Protein AF-A0A6J6HYX3-F1 (afdb_monomer_lite)

Organism: NCBI:txid449393

Secondary structure (DSSP, 8-state):
-------TTS----EEEEETTEEEEEEEEEETTEEEEEEEEEEE-TTS-EEEEEEEEEEE---SHHHHHHHHHHHIIIIIHHHHHHHHTSTTTT--S----HHHHHHHHHHHHHHHHTTS-S-S--HHHHHHHHHHHHHHTT-SSHHHHHHHHHTS-HHHHHHHHHHHHHTTSS--HHHHHHHHHHHHTT-

Structure (mmCIF, N/CA/C/O backbone):
data_AF-A0A6J6HYX3-F1
#
_entry.id   AF-A0A6J6HYX3-F1
#
loop_
_atom_site.group_PDB
_atom_site.id
_atom_site.type_symbol
_atom_site.label_atom_id
_atom_site.label_alt_id
_atom_site.label_comp_id
_atom_site.label_asym_id
_atom_site.label_entity_id
_atom_site.label_seq_id
_atom_site.pdbx_PDB_ins_code
_atom_site.Cartn_x
_atom_site.Cartn_y
_atom_site.Cartn_z
_atom_site.occupancy
_atom_site.B_iso_or_equiv
_atom_site.auth_seq_id
_atom_site.auth_comp_id
_atom_site.auth_asym_id
_atom_site.auth_atom_id
_atom_site.pdbx_PDB_model_num
ATOM 1 N N . MET A 1 1 ? -19.259 16.164 30.969 1.00 36.41 1 MET A N 1
ATOM 2 C CA . MET A 1 1 ? -18.478 15.408 29.968 1.00 36.41 1 MET A CA 1
ATOM 3 C C . MET A 1 1 ? -17.553 16.411 29.299 1.00 36.41 1 MET A C 1
ATOM 5 O O . MET A 1 1 ? -18.053 17.290 28.614 1.00 36.41 1 MET A O 1
ATOM 9 N N . GLN A 1 2 ? -16.262 16.405 29.632 1.00 30.45 2 GLN A N 1
ATOM 10 C CA . GLN A 1 2 ? -15.303 17.362 29.071 1.00 30.45 2 GLN A CA 1
ATOM 11 C C . GLN A 1 2 ? -14.976 16.959 27.630 1.00 30.45 2 GLN A C 1
ATOM 13 O O . GLN A 1 2 ? -14.473 15.862 27.399 1.00 30.45 2 GLN A O 1
ATOM 18 N N . GLU A 1 3 ? -15.259 17.844 26.675 1.00 34.69 3 GLU A N 1
ATOM 19 C CA . GLU A 1 3 ? -14.656 17.778 25.347 1.00 34.69 3 GLU A CA 1
ATOM 20 C C . GLU A 1 3 ? -13.153 18.007 25.510 1.00 34.69 3 GLU A C 1
ATOM 22 O O . GLU A 1 3 ? -12.686 19.113 25.783 1.00 34.69 3 GLU A O 1
ATOM 27 N N . VAL A 1 4 ? -12.385 16.925 25.409 1.00 39.06 4 VAL A N 1
ATOM 28 C CA . VAL A 1 4 ? -10.929 17.003 25.362 1.00 39.06 4 VAL A CA 1
ATOM 29 C C . VAL A 1 4 ? -10.564 17.701 24.055 1.00 39.06 4 VAL A C 1
ATOM 31 O O . VAL A 1 4 ? -10.740 17.137 22.975 1.00 39.06 4 VAL A O 1
ATOM 34 N N . LEU A 1 5 ? -10.069 18.936 24.161 1.00 35.28 5 LEU A N 1
ATOM 35 C CA . LEU A 1 5 ? -9.462 19.700 23.071 1.00 35.28 5 LEU A CA 1
ATOM 36 C C . LEU A 1 5 ? -8.352 18.856 22.422 1.00 35.28 5 LEU A C 1
ATOM 38 O O . LEU A 1 5 ? -7.244 18.748 22.947 1.00 35.28 5 LEU A O 1
ATOM 42 N N . ARG A 1 6 ? -8.658 18.212 21.290 1.00 39.81 6 ARG A N 1
ATOM 43 C CA . ARG A 1 6 ? -7.681 17.430 20.520 1.00 39.81 6 ARG A CA 1
ATOM 44 C C . ARG A 1 6 ? -6.783 18.382 19.725 1.00 39.81 6 ARG A C 1
ATOM 46 O O . ARG A 1 6 ? -7.264 19.270 19.027 1.00 39.81 6 ARG A O 1
ATOM 53 N N . SER A 1 7 ? -5.471 18.181 19.842 1.00 32.12 7 SER A N 1
ATOM 54 C CA . SER A 1 7 ? -4.449 18.943 19.115 1.00 32.12 7 SER A CA 1
ATOM 55 C C . SER A 1 7 ? -4.642 18.827 17.590 1.00 32.12 7 SER A C 1
ATOM 57 O O . SER A 1 7 ? -4.826 17.710 17.101 1.00 32.12 7 SER A O 1
ATOM 59 N N . PRO A 1 8 ? -4.518 19.924 16.813 1.00 40.12 8 PRO A N 1
ATOM 60 C CA . PRO A 1 8 ? -4.621 19.906 15.348 1.00 40.12 8 PRO A CA 1
ATOM 61 C C . PRO A 1 8 ? -3.542 19.062 14.641 1.00 40.12 8 PRO A C 1
ATOM 63 O O . PRO A 1 8 ? -3.606 18.878 13.428 1.00 40.12 8 PRO A O 1
ATOM 66 N N . LEU A 1 9 ? -2.540 18.573 15.382 1.00 35.41 9 LEU A N 1
ATOM 67 C CA . LEU A 1 9 ? -1.429 17.752 14.887 1.00 35.41 9 LEU A CA 1
ATOM 68 C C . LEU A 1 9 ? -1.618 16.243 15.125 1.00 35.41 9 LEU A C 1
ATOM 70 O O . LEU A 1 9 ? -0.755 15.458 14.733 1.00 35.41 9 LEU A O 1
ATOM 74 N N . ALA A 1 10 ? -2.703 15.812 15.774 1.00 42.78 10 ALA A N 1
ATOM 75 C CA . ALA A 1 10 ? -2.958 14.390 15.984 1.00 42.78 10 ALA A CA 1
ATOM 76 C C . ALA A 1 10 ? -3.314 13.710 14.649 1.00 42.78 10 ALA A C 1
ATOM 78 O O . ALA A 1 10 ? -4.238 14.149 13.961 1.00 42.78 10 ALA A O 1
ATOM 79 N N . LYS A 1 11 ? -2.594 12.634 14.282 1.00 52.34 11 LYS A N 1
ATOM 80 C CA . LYS A 1 11 ? -2.999 11.732 13.188 1.00 52.34 11 LYS A CA 1
ATOM 81 C C . LYS A 1 11 ? -4.462 11.349 13.412 1.00 52.34 11 LYS A C 1
ATOM 83 O O . LYS A 1 11 ? -4.811 10.844 14.478 1.00 52.34 11 LYS A O 1
ATOM 88 N N . ARG A 1 12 ? -5.315 11.644 12.434 1.00 60.78 12 ARG A N 1
ATOM 89 C CA . ARG A 1 12 ? -6.753 11.411 12.535 1.00 60.78 12 ARG A CA 1
ATOM 90 C C . ARG A 1 12 ? -7.011 9.913 12.378 1.00 60.78 12 ARG A C 1
ATOM 92 O O . ARG A 1 12 ? -6.781 9.366 11.308 1.00 60.78 12 ARG A O 1
ATOM 99 N N . LEU A 1 13 ? -7.444 9.263 13.453 1.00 73.62 13 LEU A N 1
ATOM 100 C CA . LEU A 1 13 ? -8.057 7.940 13.375 1.00 73.62 13 LEU A CA 1
ATOM 101 C C . LEU A 1 13 ? -9.519 8.168 13.000 1.00 73.62 13 LEU A C 1
ATOM 103 O O . LEU A 1 13 ? -10.255 8.818 13.744 1.00 73.62 13 LEU A O 1
ATOM 107 N N . ASP A 1 14 ? -9.908 7.728 11.808 1.00 82.38 14 ASP A N 1
ATOM 108 C CA . ASP A 1 14 ? -11.277 7.891 11.323 1.00 82.38 14 ASP A CA 1
ATOM 109 C C . ASP A 1 14 ? -12.172 6.716 11.724 1.00 82.38 14 ASP A C 1
ATOM 111 O O . ASP A 1 14 ? -13.386 6.885 11.835 1.00 82.38 14 ASP A O 1
ATOM 115 N N . LEU A 1 15 ? -11.578 5.541 11.953 1.00 87.62 15 LEU A N 1
ATOM 116 C CA . LEU A 1 15 ? -12.249 4.351 12.463 1.00 87.62 15 LEU A CA 1
ATOM 117 C C . LEU A 1 15 ? -11.365 3.633 13.480 1.00 87.62 15 LEU A C 1
ATOM 119 O O . LEU A 1 15 ? -10.153 3.520 13.296 1.00 87.62 15 LEU A O 1
ATOM 123 N N . GLU A 1 16 ? -12.008 3.112 14.516 1.00 91.50 16 GLU A N 1
ATOM 124 C CA . GLU A 1 16 ? -11.418 2.249 15.534 1.00 91.50 16 GLU A CA 1
ATOM 125 C C . GLU A 1 16 ? -12.416 1.116 15.779 1.00 91.50 16 GLU A C 1
ATOM 127 O O . GLU A 1 16 ? -13.601 1.368 16.011 1.00 91.50 16 GLU A O 1
ATOM 132 N N . LEU A 1 17 ? -11.963 -0.124 15.628 1.00 89.94 17 LEU A N 1
ATOM 133 C CA . LEU A 1 17 ? -12.779 -1.326 15.720 1.00 89.94 17 LEU A CA 1
ATOM 134 C C . LEU A 1 17 ? -12.016 -2.383 16.523 1.00 89.94 17 LEU A C 1
ATOM 136 O O . LEU A 1 17 ? -10.797 -2.509 16.407 1.00 89.94 17 LEU A O 1
ATOM 140 N N . GLU A 1 18 ? -12.744 -3.169 17.304 1.00 88.44 18 GLU A N 1
ATOM 141 C CA . GLU A 1 18 ? -12.192 -4.232 18.140 1.00 88.44 18 GLU A CA 1
ATOM 142 C C . GLU A 1 18 ? -12.974 -5.522 17.895 1.00 88.44 18 GLU A C 1
ATOM 144 O O . GLU A 1 18 ? -14.207 -5.507 17.863 1.00 88.44 18 GLU A O 1
ATOM 149 N N . HIS A 1 19 ? -12.252 -6.627 17.715 1.00 84.06 19 HIS A N 1
ATOM 150 C CA . HIS A 1 19 ? -12.830 -7.957 17.557 1.00 84.06 19 HIS A CA 1
ATOM 151 C C . HIS A 1 19 ? -11.982 -8.988 18.307 1.00 84.06 19 HIS A C 1
ATOM 153 O O . HIS A 1 19 ? -10.888 -9.360 17.876 1.00 84.06 19 HIS A O 1
ATOM 159 N N . GLY A 1 20 ? -12.473 -9.444 19.462 1.00 86.00 20 GLY A N 1
ATOM 160 C CA . GLY A 1 20 ? -11.757 -10.399 20.309 1.00 86.00 20 GLY A CA 1
ATOM 161 C C . GLY A 1 20 ? -10.394 -9.861 20.754 1.00 86.00 20 GLY A C 1
ATOM 162 O O . GLY A 1 20 ? -10.325 -8.913 21.523 1.00 86.00 20 GLY A O 1
ATOM 163 N N . MET A 1 21 ? -9.312 -10.477 20.271 1.00 84.06 21 MET A N 1
ATOM 164 C CA . MET A 1 21 ? -7.929 -10.076 20.578 1.00 84.06 21 MET A CA 1
ATOM 165 C C . MET A 1 21 ? -7.304 -9.167 19.509 1.00 84.06 21 MET A C 1
ATOM 167 O O . MET A 1 21 ? -6.098 -8.918 19.555 1.00 84.06 21 MET A O 1
ATOM 171 N N . VAL A 1 22 ? -8.088 -8.723 18.525 1.00 87.94 22 VAL A N 1
ATOM 172 C CA . VAL A 1 22 ? -7.641 -7.891 17.406 1.00 87.94 22 VAL A CA 1
ATOM 173 C C . VAL A 1 22 ? -8.147 -6.464 17.582 1.00 87.94 22 VAL A C 1
ATOM 175 O O . VAL A 1 22 ? -9.340 -6.232 17.777 1.00 87.94 22 VAL A O 1
ATOM 178 N N . TYR A 1 23 ? -7.240 -5.504 17.431 1.00 89.75 23 TYR A N 1
ATOM 179 C CA . TYR A 1 23 ? -7.531 -4.079 17.412 1.00 89.75 23 TYR A CA 1
ATOM 180 C C . TYR A 1 23 ? -7.189 -3.497 16.043 1.00 89.75 23 TYR A C 1
ATOM 182 O O . TYR A 1 23 ? -6.050 -3.596 15.588 1.00 89.75 23 TYR A O 1
ATOM 190 N N . ALA A 1 24 ? -8.163 -2.890 15.372 1.00 90.94 24 ALA A N 1
ATOM 191 C CA . ALA A 1 24 ? -8.002 -2.315 14.044 1.00 90.94 24 ALA A CA 1
ATOM 192 C C . ALA A 1 24 ? -8.308 -0.819 14.071 1.00 90.94 24 ALA A C 1
ATOM 194 O O . ALA A 1 24 ? -9.381 -0.386 14.484 1.00 90.94 24 ALA A O 1
ATOM 195 N N . THR A 1 25 ? -7.379 -0.023 13.558 1.00 91.94 25 THR A N 1
ATOM 196 C CA . THR A 1 25 ? -7.586 1.407 13.325 1.00 91.94 25 THR A CA 1
ATOM 197 C C . THR A 1 25 ? -7.465 1.713 11.845 1.00 91.94 25 THR A C 1
ATOM 199 O O . THR A 1 25 ? -6.715 1.049 11.126 1.00 91.94 25 THR A O 1
ATOM 202 N N . ALA A 1 26 ? -8.201 2.718 11.384 1.00 89.94 26 ALA A N 1
ATOM 203 C CA . ALA A 1 26 ? -8.184 3.134 9.994 1.00 89.94 26 ALA A CA 1
ATOM 204 C C . ALA A 1 26 ? -8.098 4.653 9.852 1.00 89.94 26 ALA A C 1
ATOM 206 O O . ALA A 1 26 ? -8.795 5.406 10.533 1.00 89.94 26 ALA A O 1
ATOM 207 N N . GLU A 1 27 ? -7.273 5.093 8.908 1.00 90.00 27 GLU A N 1
ATOM 208 C CA . GLU A 1 27 ? -7.175 6.482 8.466 1.00 90.00 27 GLU A CA 1
ATOM 209 C C . GLU A 1 27 ? -7.706 6.589 7.032 1.00 90.00 27 GLU A C 1
ATOM 211 O O . GLU A 1 27 ? -7.202 5.940 6.110 1.00 90.00 27 GLU A O 1
ATOM 216 N N . MET A 1 28 ? -8.722 7.421 6.821 1.00 88.19 28 MET A N 1
ATOM 217 C CA . MET A 1 28 ? -9.284 7.682 5.503 1.00 88.19 28 MET A CA 1
ATOM 218 C C . MET A 1 28 ? -8.580 8.876 4.858 1.00 88.19 28 MET A C 1
ATOM 220 O O . MET A 1 28 ? -8.556 9.989 5.378 1.00 88.19 28 MET A O 1
ATOM 224 N N . LYS A 1 29 ? -8.018 8.659 3.668 1.00 83.00 29 LYS A N 1
ATOM 225 C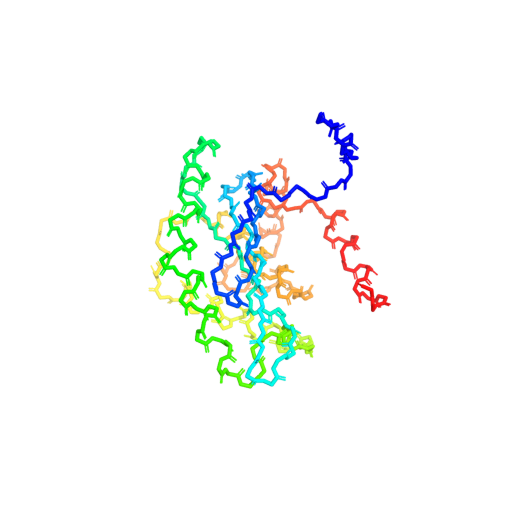 CA . LYS A 1 29 ? -7.297 9.676 2.897 1.00 83.00 29 LYS A CA 1
ATOM 226 C C . LYS A 1 29 ? -7.950 9.890 1.547 1.00 83.00 29 LYS A C 1
ATOM 228 O O . LYS A 1 29 ? -7.958 8.995 0.704 1.00 83.00 29 LYS A O 1
ATOM 233 N N . ALA A 1 30 ? -8.403 11.115 1.309 1.00 78.38 30 ALA A N 1
ATOM 234 C CA . ALA A 1 30 ? -8.714 11.584 -0.032 1.00 78.38 30 ALA A CA 1
ATOM 235 C C . ALA A 1 30 ? -7.422 12.036 -0.724 1.00 78.38 30 ALA A C 1
ATOM 237 O O . ALA A 1 30 ? -6.694 12.893 -0.221 1.00 78.38 30 ALA A O 1
ATOM 238 N N . THR A 1 31 ? -7.121 11.455 -1.882 1.00 70.12 31 THR A N 1
ATOM 239 C CA . THR A 1 31 ? -5.956 11.823 -2.696 1.00 70.12 31 THR A CA 1
ATOM 240 C C . THR A 1 31 ? -6.385 12.137 -4.124 1.00 70.12 31 THR A C 1
ATOM 242 O O . THR A 1 31 ? -7.451 11.721 -4.571 1.00 70.12 31 THR A O 1
ATOM 245 N N . ALA A 1 32 ? -5.517 12.790 -4.898 1.00 61.94 32 ALA A N 1
ATOM 246 C CA . ALA A 1 32 ? -5.781 13.057 -6.316 1.00 61.94 32 ALA A CA 1
ATOM 247 C C . ALA A 1 32 ? -5.942 11.784 -7.175 1.00 61.94 32 ALA A C 1
ATOM 249 O O . ALA A 1 32 ? -6.353 11.862 -8.330 1.00 61.94 32 ALA A O 1
ATOM 250 N N . THR A 1 33 ? -5.589 10.608 -6.647 1.00 59.56 33 THR A N 1
ATOM 251 C CA . THR A 1 33 ? -5.745 9.317 -7.337 1.00 59.56 33 THR A CA 1
ATOM 252 C C . THR A 1 33 ? -6.881 8.457 -6.815 1.00 59.56 33 THR A C 1
ATOM 254 O O . THR A 1 33 ? -7.009 7.322 -7.260 1.00 59.56 33 THR A O 1
ATOM 257 N N . GLY A 1 34 ? -7.676 8.975 -5.885 1.00 72.50 34 GLY A N 1
ATOM 258 C CA . GLY A 1 34 ? -8.779 8.251 -5.274 1.00 72.50 34 GLY A CA 1
ATOM 259 C C . GLY A 1 34 ? -8.748 8.332 -3.758 1.00 72.50 34 GLY A C 1
ATOM 260 O O . GLY A 1 34 ? -7.830 8.900 -3.152 1.00 72.50 34 GLY A O 1
ATOM 261 N N . ASN A 1 35 ? -9.776 7.747 -3.167 1.00 82.31 35 ASN A N 1
ATOM 262 C CA . ASN A 1 35 ? -9.926 7.646 -1.731 1.00 82.31 35 ASN A CA 1
ATOM 263 C C . ASN A 1 35 ? -9.329 6.327 -1.261 1.00 82.31 35 ASN A C 1
ATOM 265 O O . ASN A 1 35 ? -9.449 5.312 -1.940 1.00 82.31 35 ASN A O 1
ATOM 269 N N . PHE A 1 36 ? -8.665 6.351 -0.116 1.00 86.19 36 PHE A N 1
ATOM 270 C CA . PHE A 1 36 ? -8.040 5.175 0.469 1.00 86.19 36 PHE A CA 1
ATOM 271 C C . PHE A 1 36 ? -8.377 5.090 1.948 1.00 86.19 36 PHE A C 1
ATOM 273 O O . PHE A 1 36 ? -8.498 6.113 2.619 1.00 86.19 36 PHE A O 1
ATOM 280 N N . CYS A 1 37 ? -8.477 3.870 2.451 1.00 89.25 37 CYS A N 1
ATOM 281 C CA . CYS A 1 37 ? -8.523 3.552 3.865 1.00 89.25 37 CYS A CA 1
ATOM 282 C C . CYS A 1 37 ? -7.227 2.833 4.231 1.00 89.25 37 CYS A C 1
ATOM 284 O O . CYS A 1 37 ? -6.930 1.770 3.685 1.00 89.25 37 CYS A O 1
ATOM 286 N N . HIS A 1 38 ? -6.422 3.446 5.091 1.00 89.25 38 HIS A N 1
ATOM 287 C CA . HIS A 1 38 ? -5.170 2.880 5.574 1.00 89.25 38 HIS A CA 1
ATOM 288 C C . HIS A 1 38 ? -5.415 2.220 6.925 1.00 89.25 38 HIS A C 1
ATOM 290 O O . HIS A 1 38 ? -5.676 2.915 7.901 1.00 89.25 38 HIS A O 1
ATOM 296 N N . TRP A 1 39 ? -5.346 0.894 6.953 1.00 88.56 39 TRP A N 1
ATOM 297 C CA . TRP A 1 39 ? -5.559 0.064 8.128 1.00 88.56 39 TRP A CA 1
ATOM 298 C C . TRP A 1 39 ? -4.251 -0.244 8.845 1.00 88.56 39 TRP A C 1
ATOM 300 O O . TRP A 1 39 ? -3.289 -0.693 8.220 1.00 88.56 39 TRP A O 1
ATOM 310 N N . PHE A 1 40 ? -4.270 -0.075 10.164 1.00 87.00 40 PHE A N 1
ATOM 311 C CA . PHE A 1 40 ? -3.255 -0.560 11.090 1.00 87.00 40 PHE A CA 1
ATOM 312 C C . PHE A 1 40 ? -3.937 -1.494 12.077 1.00 87.00 40 PHE A C 1
ATOM 314 O O . PHE A 1 40 ? -4.837 -1.075 12.810 1.00 87.00 40 PHE A O 1
ATOM 321 N N . VAL A 1 41 ? -3.523 -2.755 12.082 1.00 87.88 41 VAL A N 1
ATOM 322 C CA . VAL A 1 41 ? -4.173 -3.800 12.873 1.00 87.88 41 VAL A CA 1
ATOM 323 C C . VAL A 1 41 ? -3.143 -4.460 13.758 1.00 87.88 41 VAL A C 1
ATOM 325 O O . VAL A 1 41 ? -2.087 -4.856 13.271 1.00 87.88 41 VAL A O 1
ATOM 328 N N . SER A 1 42 ? -3.455 -4.593 15.037 1.00 86.94 42 SER A N 1
ATOM 329 C CA . SER A 1 42 ? -2.643 -5.281 16.031 1.00 86.94 42 SER A CA 1
ATOM 330 C C . SER A 1 42 ? -3.454 -6.357 16.743 1.00 86.94 42 SER A C 1
ATOM 332 O O . SER A 1 42 ? -4.678 -6.411 16.644 1.00 86.94 42 SER A O 1
ATOM 334 N N . GLY A 1 43 ? -2.767 -7.237 17.461 1.00 85.56 43 GLY A N 1
ATOM 335 C CA . GLY A 1 43 ? -3.407 -8.203 18.343 1.00 85.56 43 GLY A CA 1
ATOM 336 C C . GLY A 1 43 ? -2.400 -8.968 19.185 1.00 85.56 43 GLY A C 1
ATOM 337 O O . GLY A 1 43 ? -1.212 -8.641 19.189 1.00 85.56 43 GLY A O 1
ATOM 338 N N . LEU A 1 44 ? -2.876 -9.971 19.920 1.00 78.38 44 LEU A N 1
ATOM 339 C CA . LEU A 1 44 ? -2.046 -10.795 20.801 1.00 78.38 44 LEU A CA 1
ATOM 340 C C . LEU A 1 44 ? -1.680 -12.122 20.132 1.00 78.38 44 LEU A C 1
ATOM 342 O O . LEU A 1 44 ? -2.549 -12.945 19.857 1.00 78.38 44 LEU A O 1
ATOM 346 N N . THR A 1 45 ? -0.386 -12.351 19.913 1.00 70.88 45 THR A N 1
ATOM 347 C CA . THR A 1 45 ? 0.132 -13.645 19.433 1.00 70.88 45 THR A CA 1
ATOM 348 C C . THR A 1 45 ? -0.276 -14.801 20.354 1.00 70.88 45 THR A C 1
ATOM 350 O O . THR A 1 45 ? -0.638 -14.588 21.511 1.00 70.88 45 THR A O 1
ATOM 353 N N . VAL A 1 46 ? -0.117 -16.048 19.893 1.00 69.38 46 VAL A N 1
ATOM 354 C CA . VAL A 1 46 ? -0.347 -17.261 20.714 1.00 69.38 46 VAL A CA 1
ATOM 355 C C . VAL A 1 46 ? 0.393 -17.277 22.061 1.00 69.38 46 VAL A C 1
ATOM 357 O O . VAL A 1 46 ? -0.062 -17.931 22.994 1.00 69.38 46 VAL A O 1
ATOM 360 N N . ASN A 1 47 ? 1.494 -16.528 22.195 1.00 70.25 47 ASN A N 1
ATOM 361 C CA . ASN A 1 47 ? 2.260 -16.397 23.441 1.00 70.25 47 ASN A CA 1
ATOM 362 C C . ASN A 1 47 ? 1.821 -15.198 24.306 1.00 70.25 47 ASN A C 1
ATOM 364 O O . ASN A 1 47 ? 2.494 -14.855 25.275 1.00 70.25 47 ASN A O 1
ATOM 368 N N . GLY A 1 48 ? 0.727 -14.523 23.944 1.00 70.94 48 GLY A N 1
ATOM 369 C CA . GLY A 1 48 ? 0.189 -13.362 24.653 1.00 70.94 48 GLY A CA 1
ATOM 370 C C . GLY A 1 48 ? 0.945 -12.054 24.410 1.00 70.94 48 GLY A C 1
ATOM 371 O O . GLY A 1 48 ? 0.682 -11.069 25.096 1.00 70.94 48 GLY A O 1
ATOM 372 N N . LEU A 1 49 ? 1.882 -12.013 23.456 1.00 74.25 49 LEU A N 1
ATOM 373 C CA . LEU A 1 49 ? 2.636 -10.797 23.145 1.00 74.25 49 LEU A CA 1
ATOM 374 C C . LEU A 1 49 ? 1.878 -9.934 22.127 1.00 74.25 49 LEU A C 1
ATOM 376 O O . LEU A 1 49 ? 1.482 -10.474 21.087 1.00 74.25 49 LEU A O 1
ATOM 380 N N . PRO A 1 50 ? 1.703 -8.622 22.378 1.00 76.75 50 PRO A N 1
ATOM 381 C CA . PRO A 1 50 ? 1.115 -7.712 21.407 1.00 76.75 50 PRO A CA 1
ATOM 382 C C . PRO A 1 50 ? 2.039 -7.537 20.202 1.00 76.75 50 PRO A C 1
ATOM 384 O O . PRO A 1 50 ? 3.245 -7.350 20.351 1.00 76.75 50 PRO A O 1
ATOM 387 N N . THR A 1 51 ? 1.463 -7.566 19.006 1.00 76.88 51 THR A N 1
ATOM 388 C CA . THR A 1 51 ? 2.179 -7.350 17.748 1.00 76.88 51 THR A CA 1
ATOM 389 C C . THR A 1 51 ? 1.302 -6.598 16.756 1.00 76.88 51 THR A C 1
ATOM 391 O O . THR A 1 51 ? 0.072 -6.662 16.822 1.00 76.88 51 THR A O 1
ATOM 394 N N . MET A 1 52 ? 1.933 -5.901 15.814 1.00 81.75 52 MET A N 1
ATOM 395 C CA . MET A 1 52 ? 1.248 -5.483 14.593 1.00 81.75 52 MET A CA 1
ATOM 396 C C . MET A 1 52 ? 0.975 -6.728 13.751 1.00 81.75 52 MET A C 1
ATOM 398 O O . MET A 1 52 ? 1.804 -7.619 13.705 1.00 81.75 52 MET A O 1
ATOM 402 N N . LEU A 1 53 ? -0.177 -6.814 13.106 1.00 81.94 53 LEU A N 1
ATOM 403 C CA . LEU A 1 53 ? -0.572 -7.953 12.275 1.00 81.94 53 LEU A CA 1
ATOM 404 C C . LEU A 1 53 ? -0.687 -7.531 10.815 1.00 81.94 53 LEU A C 1
ATOM 406 O O . LEU A 1 53 ? -0.209 -8.229 9.927 1.00 81.94 53 LEU A O 1
ATOM 410 N N . LEU A 1 54 ? -1.304 -6.373 10.566 1.00 85.50 54 LEU A N 1
ATOM 411 C CA . LEU A 1 54 ? -1.536 -5.850 9.225 1.00 85.50 54 LEU A CA 1
ATOM 412 C C . LEU A 1 54 ? -1.217 -4.354 9.166 1.00 85.50 54 LEU A C 1
ATOM 414 O O . LEU A 1 54 ? -1.613 -3.581 10.041 1.00 85.50 54 LEU A O 1
ATOM 418 N N . ASP A 1 55 ? -0.561 -3.958 8.080 1.00 85.62 55 ASP A N 1
ATOM 419 C CA . ASP A 1 55 ? -0.450 -2.580 7.603 1.00 85.62 55 ASP A CA 1
ATOM 420 C C . ASP A 1 55 ? -0.801 -2.601 6.110 1.00 85.62 55 ASP A C 1
ATOM 422 O O . ASP A 1 55 ? -0.058 -3.149 5.291 1.00 85.62 55 ASP A O 1
ATOM 426 N N . LEU A 1 56 ? -1.983 -2.090 5.757 1.00 85.56 56 LEU A N 1
ATOM 427 C CA . LEU A 1 56 ? -2.474 -2.138 4.380 1.00 85.56 56 LEU A CA 1
ATOM 428 C C . LEU A 1 56 ? -3.333 -0.927 4.023 1.00 85.56 56 LEU A C 1
ATOM 430 O O . LEU A 1 56 ? -4.116 -0.429 4.827 1.00 85.56 56 LEU A O 1
ATOM 434 N N . ALA A 1 57 ? -3.214 -0.466 2.779 1.00 85.94 57 ALA A N 1
ATOM 435 C CA . ALA A 1 57 ? -4.025 0.617 2.234 1.00 85.94 57 ALA A CA 1
ATOM 436 C C . ALA A 1 57 ? -4.977 0.081 1.161 1.00 85.94 57 ALA A C 1
ATOM 438 O O . ALA A 1 57 ? -4.543 -0.513 0.174 1.00 85.94 57 ALA A O 1
ATOM 439 N N . VAL A 1 58 ? -6.273 0.329 1.338 1.00 88.25 58 VAL A N 1
ATOM 440 C CA . VAL A 1 58 ? -7.349 -0.183 0.480 1.00 88.25 58 VAL A CA 1
ATOM 441 C C . VAL A 1 58 ? -8.013 0.982 -0.238 1.00 88.25 58 VAL A C 1
ATOM 443 O O . VAL A 1 58 ? -8.370 1.957 0.424 1.00 88.25 58 VAL A O 1
ATOM 446 N N . PRO A 1 59 ? -8.184 0.937 -1.569 1.00 87.69 59 PRO A N 1
ATOM 447 C CA . PRO A 1 59 ? -8.966 1.945 -2.268 1.00 87.69 59 PRO A CA 1
ATOM 448 C C . PRO A 1 59 ? -10.437 1.871 -1.843 1.00 87.69 59 PRO A C 1
ATOM 450 O O . PRO A 1 59 ? -11.008 0.789 -1.754 1.00 87.69 59 PRO A O 1
ATOM 453 N N . LEU A 1 60 ? -11.043 3.031 -1.621 1.00 87.50 60 LEU A N 1
ATOM 454 C CA . LEU A 1 60 ? -12.472 3.191 -1.383 1.00 87.50 60 LEU A CA 1
ATOM 455 C C . LEU A 1 60 ? -13.138 3.712 -2.657 1.00 87.50 60 LEU A C 1
ATOM 457 O O . LEU A 1 60 ? -12.612 4.601 -3.333 1.00 87.50 60 LEU A O 1
ATOM 461 N N . SER A 1 61 ? -14.295 3.150 -2.979 1.00 86.94 61 SER A N 1
ATOM 462 C CA . SER A 1 61 ? -15.101 3.514 -4.143 1.00 86.94 61 SER A CA 1
ATOM 463 C C . SER A 1 61 ? -15.964 4.750 -3.887 1.00 86.94 61 SER A C 1
ATOM 465 O O . SER A 1 61 ? -16.212 5.536 -4.805 1.00 86.94 61 SER A O 1
ATOM 467 N N . SER A 1 62 ? -16.390 4.962 -2.640 1.00 85.94 62 SER A N 1
ATOM 468 C CA . SER A 1 62 ? -17.215 6.107 -2.271 1.00 85.94 62 SER A CA 1
ATOM 469 C C . SER A 1 62 ? -16.424 7.419 -2.245 1.00 85.94 62 SER A C 1
ATOM 471 O O . SER A 1 62 ? -15.271 7.480 -1.817 1.00 85.94 62 SER A O 1
ATOM 473 N N . THR A 1 63 ? -17.079 8.507 -2.655 1.00 83.38 63 THR A N 1
ATOM 474 C CA . THR A 1 63 ? -16.602 9.893 -2.502 1.00 83.38 63 THR A CA 1
ATOM 475 C C . THR A 1 63 ? -17.275 10.642 -1.351 1.00 83.38 63 THR A C 1
ATOM 477 O O . THR A 1 63 ? -16.832 11.730 -0.986 1.00 83.38 63 THR A O 1
ATOM 480 N 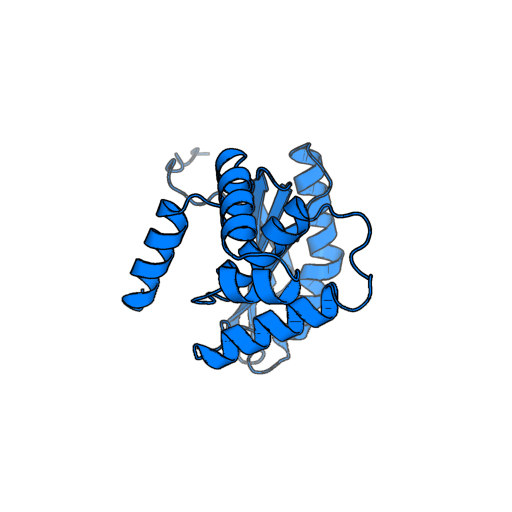N . ASN A 1 64 ? -18.325 10.066 -0.758 1.00 87.38 64 ASN A N 1
ATOM 481 C CA . ASN A 1 64 ? -19.019 10.621 0.400 1.00 87.38 64 ASN A CA 1
ATOM 482 C C . ASN A 1 64 ? -18.393 10.064 1.697 1.00 87.38 64 ASN A C 1
ATOM 484 O O . ASN A 1 64 ? -18.367 8.840 1.851 1.00 87.38 64 ASN A O 1
ATOM 488 N N . PRO A 1 65 ? -17.974 10.918 2.655 1.00 83.94 65 PRO A N 1
ATOM 489 C CA . PRO A 1 65 ? -17.350 10.487 3.909 1.00 83.94 65 PRO A CA 1
ATOM 490 C C . PRO A 1 65 ? -18.148 9.462 4.726 1.00 83.94 65 PRO A C 1
ATOM 492 O O . PRO A 1 65 ? -17.564 8.527 5.266 1.00 83.94 65 PRO A O 1
ATOM 495 N N . GLN A 1 66 ? -19.476 9.593 4.809 1.00 86.75 66 GLN A N 1
ATOM 496 C CA . GLN A 1 66 ? -20.304 8.640 5.561 1.00 86.75 66 GLN A CA 1
ATOM 497 C C . GLN A 1 66 ? -20.336 7.272 4.875 1.00 86.75 66 GLN A C 1
ATOM 499 O O . GLN A 1 66 ? -20.180 6.240 5.522 1.00 86.75 66 GLN A O 1
ATOM 504 N N . ALA A 1 67 ? -20.486 7.262 3.552 1.00 88.88 67 ALA A N 1
ATOM 505 C CA . ALA A 1 67 ? -20.467 6.027 2.779 1.00 88.88 67 ALA A CA 1
ATOM 506 C C . ALA A 1 67 ? -19.065 5.394 2.739 1.00 88.88 67 ALA A C 1
ATOM 508 O O . ALA A 1 67 ? -18.962 4.175 2.769 1.00 88.88 67 ALA A O 1
ATOM 509 N N . MET A 1 68 ? -17.996 6.197 2.763 1.00 89.00 68 MET A N 1
ATOM 510 C CA . MET A 1 68 ? -16.620 5.710 2.917 1.00 89.00 68 MET A CA 1
ATOM 511 C C . MET A 1 68 ? -16.416 5.002 4.260 1.00 89.00 68 MET A C 1
ATOM 513 O O . MET A 1 68 ? -15.815 3.934 4.295 1.00 89.00 68 MET A O 1
ATOM 517 N N . ALA A 1 69 ? -16.946 5.559 5.354 1.00 89.19 69 ALA A N 1
ATOM 518 C CA . ALA A 1 69 ? -16.870 4.927 6.670 1.00 89.19 69 ALA A CA 1
ATOM 519 C C . ALA A 1 69 ? -17.625 3.586 6.707 1.00 89.19 69 ALA A C 1
ATOM 521 O O . ALA A 1 69 ? -17.127 2.610 7.266 1.00 89.19 69 ALA A O 1
ATOM 522 N N . LEU A 1 70 ? -18.806 3.519 6.082 1.00 92.06 70 LEU A N 1
ATOM 523 C CA . LEU A 1 70 ? -19.584 2.281 5.968 1.00 92.06 70 LEU A CA 1
ATOM 524 C C . LEU A 1 70 ? -18.875 1.230 5.102 1.00 92.06 70 LEU A C 1
ATOM 526 O O . LEU A 1 70 ? -18.796 0.071 5.500 1.00 92.06 70 LEU A O 1
ATOM 530 N N . GLU A 1 71 ? -18.328 1.637 3.954 1.00 93.62 71 GLU A N 1
ATOM 531 C CA . GLU A 1 71 ? -17.533 0.783 3.063 1.00 93.62 71 GLU A CA 1
ATOM 532 C C . GLU A 1 71 ? -16.298 0.228 3.783 1.00 93.62 71 GLU A C 1
ATOM 534 O O . GLU A 1 71 ? -16.049 -0.976 3.754 1.00 93.62 71 GLU A O 1
ATOM 539 N N . ALA A 1 72 ? -15.566 1.087 4.493 1.00 92.38 72 ALA A N 1
ATOM 540 C CA . ALA A 1 72 ? -14.405 0.702 5.281 1.00 92.38 72 ALA A CA 1
ATOM 541 C C . ALA A 1 72 ? -14.782 -0.283 6.400 1.00 92.38 72 ALA A C 1
ATOM 543 O O . ALA A 1 72 ? -14.120 -1.306 6.557 1.00 92.38 72 ALA A O 1
ATOM 544 N N . LYS A 1 73 ? -15.878 -0.042 7.131 1.00 93.38 73 LYS A N 1
ATOM 545 C CA . LYS A 1 73 ? -16.355 -0.980 8.155 1.00 93.38 73 LYS A CA 1
ATOM 546 C C . LYS A 1 73 ? -16.725 -2.338 7.552 1.00 93.38 73 LYS A C 1
ATOM 548 O O . LYS A 1 73 ? -16.294 -3.362 8.064 1.00 93.38 73 LYS A O 1
ATOM 553 N N . ALA A 1 74 ? -17.463 -2.359 6.443 1.00 94.31 74 ALA A N 1
ATOM 554 C CA . ALA A 1 74 ? -17.814 -3.604 5.760 1.00 94.31 74 ALA A CA 1
ATOM 555 C C . ALA A 1 74 ? -16.568 -4.367 5.275 1.00 94.31 74 ALA A C 1
ATOM 557 O O . ALA A 1 74 ? -16.495 -5.590 5.402 1.00 94.31 74 ALA A O 1
ATOM 558 N N . PHE A 1 75 ? -15.563 -3.647 4.767 1.00 94.44 75 PHE A N 1
ATOM 559 C CA . PHE A 1 75 ? -14.278 -4.228 4.392 1.00 94.44 75 PHE A CA 1
ATOM 560 C C . PHE A 1 75 ? -13.549 -4.830 5.601 1.00 94.44 75 PHE A C 1
ATOM 562 O O . PHE A 1 75 ? -12.970 -5.912 5.491 1.00 94.44 75 PHE A O 1
ATOM 569 N N . ALA A 1 76 ? -13.600 -4.158 6.755 1.00 93.56 76 ALA A N 1
ATOM 570 C CA . ALA A 1 76 ? -12.966 -4.637 7.974 1.00 93.56 76 ALA A CA 1
ATOM 571 C C . ALA A 1 76 ? -13.535 -5.986 8.429 1.00 93.56 76 ALA A C 1
ATOM 573 O O . ALA A 1 76 ? -12.778 -6.937 8.613 1.00 93.56 76 ALA A O 1
ATOM 574 N N . GLU A 1 77 ? -14.863 -6.079 8.506 1.00 93.94 77 GLU A N 1
ATOM 575 C CA . GLU A 1 77 ? -15.579 -7.308 8.873 1.00 93.94 77 GLU A CA 1
ATOM 576 C C . GLU A 1 77 ? -15.325 -8.445 7.876 1.00 93.94 77 GLU A C 1
ATOM 578 O O . GLU A 1 77 ? -15.124 -9.593 8.258 1.00 93.94 77 GLU A O 1
ATOM 583 N N . THR A 1 78 ? -15.305 -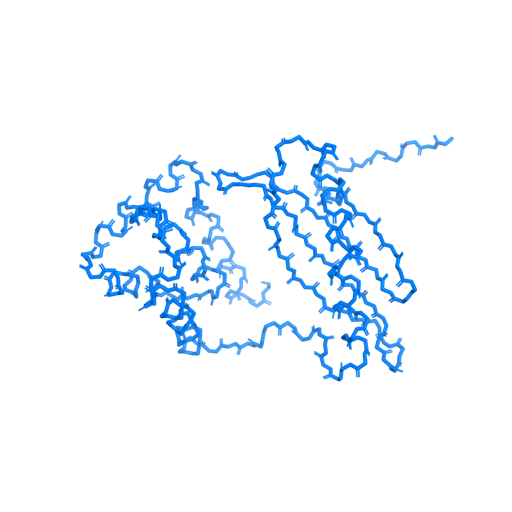8.129 6.579 1.00 94.62 78 THR A N 1
ATOM 584 C CA . THR A 1 78 ? -15.207 -9.159 5.534 1.00 94.62 78 THR A CA 1
ATOM 585 C C . THR A 1 78 ? -13.781 -9.680 5.353 1.00 94.62 78 THR A C 1
ATOM 587 O O . THR A 1 78 ? -13.593 -10.850 5.028 1.00 94.62 78 THR A O 1
ATOM 590 N N . TYR A 1 79 ? -12.771 -8.821 5.520 1.00 93.81 79 TYR A N 1
ATOM 591 C CA . TYR A 1 79 ? -11.396 -9.138 5.124 1.00 93.81 79 TYR A CA 1
ATOM 592 C C . TYR A 1 79 ? -10.368 -8.868 6.219 1.00 93.81 79 TYR A C 1
ATOM 594 O O . TYR A 1 79 ? -9.498 -9.705 6.444 1.00 93.81 79 TYR A O 1
ATOM 602 N N . VAL A 1 80 ? -10.435 -7.718 6.898 1.00 92.12 80 VAL A N 1
ATOM 603 C CA . VAL A 1 80 ? -9.383 -7.313 7.846 1.00 92.12 80 VAL A CA 1
ATOM 604 C C . VAL A 1 80 ? -9.358 -8.221 9.068 1.00 92.12 80 VAL A C 1
ATOM 606 O O . VAL A 1 80 ? -8.301 -8.768 9.379 1.00 92.12 80 VAL A O 1
ATOM 609 N N . PHE A 1 81 ? -10.499 -8.418 9.733 1.00 91.94 81 PHE A N 1
ATOM 610 C CA . PHE A 1 81 ? -10.565 -9.271 10.919 1.00 91.94 81 PHE A CA 1
ATOM 611 C C . PHE A 1 81 ? -10.259 -10.740 10.606 1.00 91.94 81 PHE A C 1
ATOM 613 O O . PHE A 1 81 ? -9.369 -11.279 11.264 1.00 91.94 81 PHE A O 1
ATOM 620 N N . PRO A 1 82 ? -10.838 -11.370 9.561 1.00 91.69 82 PRO A N 1
ATOM 621 C CA . PRO A 1 82 ? -10.486 -12.747 9.212 1.00 91.69 82 PRO A CA 1
ATOM 622 C C . PRO A 1 82 ? -8.993 -12.950 8.918 1.00 91.69 82 PRO A C 1
ATOM 624 O O . PRO A 1 82 ? -8.403 -13.942 9.345 1.00 91.69 82 PRO A O 1
ATOM 627 N N . MET A 1 83 ? -8.348 -12.004 8.219 1.00 90.00 83 MET A N 1
ATOM 628 C CA . MET A 1 83 ? -6.898 -12.064 7.993 1.00 90.00 83 MET A CA 1
ATOM 629 C C . MET A 1 83 ? -6.117 -11.910 9.300 1.00 90.00 83 MET A C 1
ATOM 631 O O . MET A 1 83 ? -5.175 -12.662 9.540 1.00 90.00 83 MET A O 1
ATOM 635 N N . ALA A 1 84 ? -6.494 -10.949 10.144 1.00 88.50 84 ALA A N 1
ATOM 636 C CA . ALA A 1 84 ? -5.817 -10.701 11.410 1.00 88.50 84 ALA A CA 1
ATOM 637 C C . ALA A 1 84 ? -5.915 -11.905 12.358 1.00 88.50 84 ALA A C 1
ATOM 639 O O . ALA A 1 84 ? -4.911 -12.293 12.947 1.00 88.50 84 ALA A O 1
ATOM 640 N N . GLU A 1 85 ? -7.081 -12.544 12.450 1.00 87.94 85 GLU A N 1
ATOM 641 C CA . GLU A 1 85 ? -7.291 -13.748 13.259 1.00 87.94 85 GLU A CA 1
ATOM 642 C C . GLU A 1 85 ? -6.425 -14.921 12.790 1.00 87.94 85 GLU A C 1
ATOM 644 O O . GLU A 1 85 ? -5.785 -15.581 13.610 1.00 87.94 85 GLU A O 1
ATOM 649 N N . ALA A 1 86 ? -6.325 -15.144 11.475 1.00 85.00 86 ALA A N 1
ATOM 650 C CA . ALA A 1 86 ? -5.423 -16.155 10.925 1.00 85.00 86 ALA A CA 1
ATOM 651 C C . ALA A 1 86 ? -3.956 -15.866 11.299 1.00 85.00 86 ALA A C 1
ATOM 653 O O . ALA A 1 86 ? -3.198 -16.770 11.669 1.00 85.00 86 ALA A O 1
ATOM 654 N N . LEU A 1 87 ? -3.568 -14.592 11.266 1.00 83.31 87 LEU A N 1
ATOM 655 C CA . LEU A 1 87 ? -2.222 -14.137 11.594 1.00 83.31 87 LEU A CA 1
ATOM 656 C C . LEU A 1 87 ? -1.867 -14.286 13.081 1.00 83.31 87 LEU A C 1
ATOM 658 O O . LEU A 1 87 ? -0.707 -14.567 13.370 1.00 83.31 87 LEU A O 1
ATOM 662 N N . LEU A 1 88 ? -2.828 -14.218 14.013 1.00 78.44 88 LEU A N 1
ATOM 663 C CA . LEU A 1 88 ? -2.573 -14.473 15.446 1.00 78.44 88 LEU A CA 1
ATOM 664 C C . LEU A 1 88 ? -1.911 -15.839 15.693 1.00 78.44 88 LEU A C 1
ATOM 666 O O . LEU A 1 88 ? -1.113 -15.983 16.621 1.00 78.44 88 LEU A O 1
ATOM 670 N N . SER A 1 89 ? -2.242 -16.827 14.853 1.00 73.94 89 SER A N 1
ATOM 671 C CA . SER A 1 89 ? -1.741 -18.204 14.929 1.00 73.94 89 SER A CA 1
ATOM 672 C C . SER A 1 89 ? -0.410 -18.440 14.202 1.00 73.94 89 SER A C 1
ATOM 674 O O . SER A 1 89 ? 0.184 -19.509 14.345 1.00 73.94 89 SER A O 1
ATOM 676 N N . THR A 1 90 ? 0.081 -17.458 13.437 1.00 66.06 90 THR A N 1
ATOM 677 C CA . THR A 1 90 ? 1.277 -17.600 12.597 1.00 66.06 90 THR A CA 1
ATOM 678 C C . THR A 1 90 ? 2.510 -17.021 13.305 1.00 66.06 90 THR A C 1
ATOM 680 O O . THR A 1 90 ? 2.535 -15.822 13.597 1.00 66.06 90 THR A O 1
ATOM 683 N N . PRO A 1 91 ? 3.570 -17.813 13.561 1.00 51.50 91 PRO A N 1
ATOM 684 C CA . PRO A 1 91 ? 4.826 -17.293 14.098 1.00 51.50 91 PRO A CA 1
ATOM 685 C C . PRO A 1 91 ? 5.428 -16.259 13.130 1.00 51.50 91 PRO A C 1
ATOM 687 O O . PRO A 1 91 ? 5.760 -16.603 11.999 1.00 51.50 91 PRO A O 1
ATOM 690 N N . GLY A 1 92 ? 5.544 -14.997 13.556 1.00 56.53 92 GLY A N 1
ATOM 691 C CA . GLY A 1 92 ? 6.148 -13.914 12.761 1.00 56.53 92 GLY A CA 1
ATOM 692 C C . GLY A 1 92 ? 5.168 -12.994 12.019 1.00 56.53 92 GLY A C 1
ATOM 693 O O . GLY A 1 92 ? 5.604 -12.089 11.308 1.00 56.53 92 GLY A O 1
ATOM 694 N N . ALA A 1 93 ? 3.853 -13.169 12.185 1.00 52.66 93 ALA A N 1
ATOM 695 C CA . ALA A 1 93 ? 2.882 -12.212 11.664 1.00 52.66 93 ALA A CA 1
ATOM 696 C C . ALA A 1 93 ? 3.053 -10.845 12.344 1.00 52.66 93 ALA A C 1
ATOM 698 O O . ALA A 1 93 ? 2.737 -10.682 13.523 1.00 52.66 93 ALA A O 1
ATOM 699 N N . GLY A 1 94 ? 3.601 -9.885 11.602 1.00 49.88 94 GLY A N 1
ATOM 700 C CA . GLY A 1 94 ? 3.936 -8.569 12.137 1.00 49.88 94 GLY A CA 1
ATOM 701 C C . GLY A 1 94 ? 5.362 -8.116 11.941 1.00 49.88 94 GLY A C 1
ATOM 702 O O . GLY A 1 94 ? 5.674 -6.971 12.274 1.00 49.88 94 GLY A O 1
ATOM 703 N N . GLU A 1 95 ? 6.232 -8.968 11.397 1.00 45.84 95 GLU A N 1
ATOM 704 C CA . GLU A 1 95 ? 7.525 -8.478 10.952 1.00 45.84 95 GLU A CA 1
ATOM 705 C C . GLU A 1 95 ? 7.294 -7.419 9.868 1.00 45.84 95 GLU A C 1
ATOM 707 O O . GLU A 1 95 ? 6.691 -7.671 8.821 1.00 45.84 95 GLU A O 1
ATOM 712 N N . SER A 1 96 ? 7.750 -6.195 10.161 1.00 51.47 96 SER A N 1
ATOM 713 C CA . SER A 1 96 ? 7.931 -5.144 9.161 1.00 51.47 96 SER A CA 1
ATOM 714 C C . SER A 1 96 ? 8.587 -5.758 7.929 1.00 51.47 96 SER A C 1
ATOM 716 O O . SER A 1 96 ? 9.412 -6.659 8.086 1.00 51.47 96 SER A O 1
ATOM 718 N N . ILE A 1 97 ? 8.266 -5.240 6.731 1.00 55.00 97 ILE A N 1
ATOM 719 C CA . ILE A 1 97 ? 8.940 -5.626 5.479 1.00 55.00 97 ILE A CA 1
ATOM 720 C C . ILE A 1 97 ? 10.421 -5.830 5.810 1.00 55.00 97 ILE A C 1
ATOM 722 O O . ILE A 1 97 ? 11.023 -4.888 6.348 1.00 55.00 97 ILE A O 1
ATOM 726 N N . PRO A 1 98 ? 10.982 -7.036 5.585 1.00 56.75 98 PRO A N 1
ATOM 727 C CA . PRO A 1 98 ? 12.347 -7.320 5.986 1.00 56.75 98 PRO A CA 1
ATOM 728 C C . PRO A 1 98 ? 13.257 -6.230 5.415 1.00 56.75 98 PRO A C 1
ATOM 730 O O . PRO A 1 98 ? 12.939 -5.669 4.360 1.00 56.75 98 PRO A O 1
ATOM 733 N N . PRO A 1 99 ? 14.360 -5.864 6.085 1.00 61.34 99 PRO A N 1
ATOM 734 C CA . PRO A 1 99 ? 15.296 -4.888 5.550 1.00 61.34 99 PRO A CA 1
ATOM 735 C C . PRO A 1 99 ? 15.923 -5.454 4.269 1.00 61.34 99 PRO A C 1
ATOM 737 O O . PRO A 1 99 ? 16.959 -6.107 4.281 1.00 61.34 99 PRO A O 1
ATOM 740 N N . LEU A 1 100 ? 15.246 -5.235 3.145 1.00 72.62 100 LEU A N 1
ATOM 741 C CA . LEU A 1 100 ? 15.660 -5.703 1.835 1.00 72.62 100 LEU A CA 1
ATOM 742 C C . LEU A 1 100 ? 16.800 -4.817 1.349 1.00 72.62 100 LEU A C 1
ATOM 744 O O . LEU A 1 100 ? 16.727 -3.587 1.473 1.00 72.62 100 LEU A O 1
ATOM 748 N N . GLY A 1 101 ? 17.819 -5.428 0.756 1.00 75.31 101 GLY A N 1
ATOM 749 C CA . GLY A 1 101 ? 18.868 -4.702 0.062 1.00 75.31 101 GLY A CA 1
ATOM 750 C C . GLY A 1 101 ? 18.350 -4.017 -1.206 1.00 75.31 101 GLY A C 1
ATOM 751 O O . GLY A 1 101 ? 17.200 -4.163 -1.635 1.00 75.31 101 GLY A O 1
ATOM 752 N N . VAL A 1 102 ? 19.210 -3.199 -1.813 1.00 75.38 102 VAL A N 1
ATOM 753 C CA . VAL A 1 102 ? 18.860 -2.404 -3.002 1.00 75.38 102 VAL A CA 1
ATOM 754 C C . VAL A 1 102 ? 18.474 -3.299 -4.186 1.00 75.38 102 VAL A C 1
ATOM 756 O O . VAL A 1 102 ? 17.544 -2.966 -4.924 1.00 75.38 102 VAL A O 1
ATOM 759 N N . ALA A 1 103 ? 19.173 -4.423 -4.366 1.00 76.69 103 ALA A N 1
ATOM 760 C CA . ALA A 1 103 ? 18.956 -5.342 -5.479 1.00 76.69 103 ALA A CA 1
ATOM 761 C C . ALA A 1 103 ? 17.648 -6.129 -5.320 1.00 76.69 103 ALA A C 1
ATOM 763 O O . ALA A 1 103 ? 16.897 -6.288 -6.282 1.00 76.69 103 ALA A O 1
ATOM 764 N N . GLU A 1 104 ? 17.331 -6.555 -4.100 1.00 77.81 104 GLU A N 1
ATOM 765 C CA . GLU A 1 104 ? 16.116 -7.295 -3.773 1.00 77.81 104 GLU A CA 1
ATOM 766 C C . GLU A 1 104 ? 14.876 -6.421 -3.975 1.00 77.81 104 GLU A C 1
ATOM 768 O O . GLU A 1 104 ? 13.899 -6.864 -4.574 1.00 77.81 104 GLU A O 1
ATOM 773 N N . ARG A 1 105 ? 14.929 -5.143 -3.572 1.00 80.12 105 ARG A N 1
ATOM 774 C CA . ARG A 1 105 ? 13.844 -4.170 -3.812 1.00 80.12 105 ARG A CA 1
ATOM 775 C C . ARG A 1 105 ? 13.585 -3.947 -5.300 1.00 80.12 105 ARG A C 1
ATOM 777 O O . ARG A 1 105 ? 12.429 -3.884 -5.716 1.00 80.12 105 ARG A O 1
ATOM 784 N N . ALA A 1 106 ? 14.647 -3.821 -6.100 1.00 80.00 106 ALA A N 1
ATOM 785 C CA . ALA A 1 106 ? 14.531 -3.685 -7.552 1.00 80.00 106 ALA A CA 1
ATOM 786 C C . ALA A 1 106 ? 13.937 -4.954 -8.182 1.00 80.00 106 ALA A C 1
ATOM 788 O O . ALA A 1 106 ? 12.993 -4.851 -8.960 1.00 80.00 106 ALA A O 1
ATOM 789 N N . SER A 1 107 ? 14.415 -6.129 -7.767 1.00 82.06 107 SER A N 1
ATOM 790 C CA . SER A 1 107 ? 13.930 -7.427 -8.253 1.00 82.06 107 SER A CA 1
ATOM 791 C C . SER A 1 107 ? 12.453 -7.648 -7.915 1.00 82.06 107 SER A C 1
ATOM 793 O O . SER A 1 107 ? 11.672 -8.055 -8.770 1.00 82.06 107 SER A O 1
ATOM 795 N N . LEU A 1 108 ? 12.035 -7.316 -6.688 1.00 84.25 108 LEU A N 1
ATOM 796 C CA . LEU A 1 108 ? 10.629 -7.359 -6.280 1.00 84.25 108 LEU A CA 1
ATOM 797 C C . LEU A 1 108 ? 9.783 -6.400 -7.116 1.00 84.25 108 LEU A C 1
ATOM 799 O O . LEU A 1 108 ? 8.737 -6.786 -7.636 1.00 84.25 108 LEU A O 1
ATOM 803 N N . PHE A 1 109 ? 10.242 -5.160 -7.289 1.00 86.06 109 PHE A N 1
ATOM 804 C CA . PHE A 1 109 ? 9.542 -4.183 -8.116 1.00 86.06 109 PHE A CA 1
ATOM 805 C C . PHE A 1 109 ? 9.366 -4.670 -9.560 1.00 86.06 109 PHE A C 1
ATOM 807 O O . PHE A 1 109 ? 8.263 -4.577 -10.101 1.00 86.06 109 PHE A O 1
ATOM 814 N N . GLU A 1 110 ? 10.414 -5.228 -10.165 1.00 87.00 110 GLU A N 1
ATOM 815 C CA . GLU A 1 110 ? 10.371 -5.811 -11.507 1.00 87.00 110 GLU A CA 1
ATOM 816 C C . GLU A 1 110 ? 9.418 -7.005 -11.590 1.00 87.00 110 GLU A C 1
ATOM 818 O O . GLU A 1 110 ? 8.614 -7.066 -12.519 1.00 87.00 110 GLU A O 1
ATOM 823 N N . ALA A 1 111 ? 9.435 -7.904 -10.602 1.00 84.62 111 ALA A N 1
ATOM 824 C CA . ALA A 1 111 ? 8.536 -9.054 -10.548 1.00 84.62 111 ALA A CA 1
ATOM 825 C C . ALA A 1 111 ? 7.060 -8.629 -10.480 1.00 84.62 111 ALA A C 1
ATOM 827 O O . ALA A 1 111 ? 6.235 -9.122 -11.254 1.00 84.62 111 ALA A O 1
ATOM 828 N N . HIS A 1 112 ? 6.721 -7.669 -9.614 1.00 82.94 112 HIS A N 1
ATOM 829 C CA . HIS A 1 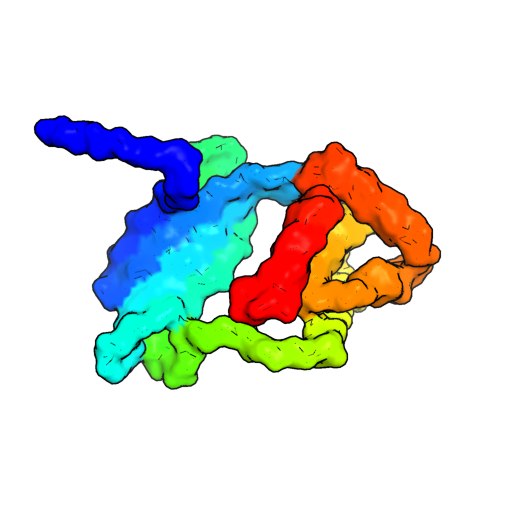112 ? 5.361 -7.130 -9.517 1.00 82.94 112 HIS A CA 1
ATOM 830 C C . HIS A 1 112 ? 4.947 -6.391 -10.795 1.00 82.94 112 HIS A C 1
ATOM 832 O O . HIS A 1 112 ? 3.848 -6.602 -11.314 1.00 82.94 112 HIS A O 1
ATOM 838 N N . MET A 1 113 ? 5.831 -5.550 -11.338 1.00 84.31 113 MET A N 1
ATOM 839 C CA . MET A 1 113 ? 5.599 -4.836 -12.592 1.00 84.31 113 MET A CA 1
ATOM 840 C C . MET A 1 113 ? 5.329 -5.812 -13.744 1.00 84.31 113 MET A C 1
ATOM 842 O O . MET A 1 113 ? 4.316 -5.679 -14.431 1.00 84.31 113 MET A O 1
ATOM 846 N N . ALA A 1 114 ? 6.173 -6.831 -13.911 1.00 81.75 114 ALA A N 1
ATOM 847 C CA . ALA A 1 114 ? 5.990 -7.869 -14.916 1.00 81.75 114 ALA A CA 1
ATOM 848 C C . ALA A 1 114 ? 4.675 -8.631 -14.698 1.00 81.75 114 ALA A C 1
ATOM 850 O O . ALA A 1 114 ? 3.888 -8.772 -15.629 1.00 81.75 114 ALA A O 1
ATOM 851 N N . HIS A 1 115 ? 4.366 -9.058 -13.471 1.00 79.94 115 HIS A N 1
ATOM 852 C CA . HIS A 1 115 ? 3.146 -9.817 -13.196 1.00 79.94 115 HIS A CA 1
ATOM 853 C C . HIS A 1 115 ? 1.865 -9.062 -13.587 1.00 79.94 115 HIS A C 1
ATOM 855 O O . HIS A 1 115 ? 0.974 -9.631 -14.226 1.00 79.94 115 HIS A O 1
ATOM 861 N N . HIS A 1 116 ? 1.762 -7.786 -13.204 1.00 75.19 116 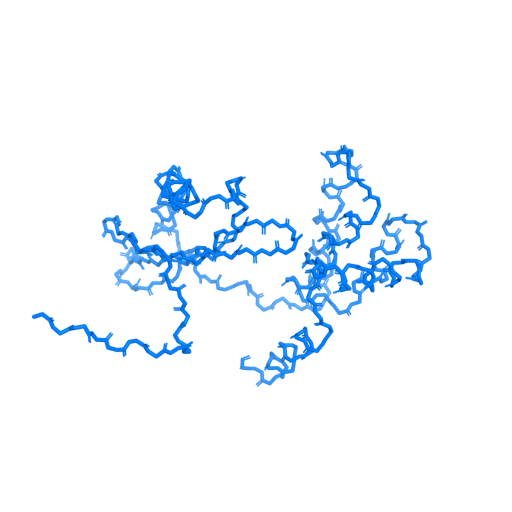HIS A N 1
ATOM 862 C CA . HIS A 1 116 ? 0.550 -6.997 -13.422 1.00 75.19 116 HIS A CA 1
ATOM 863 C C . HIS A 1 116 ? 0.424 -6.470 -14.856 1.00 75.19 116 HIS A C 1
ATOM 865 O O . HIS A 1 116 ? -0.689 -6.377 -15.371 1.00 75.19 116 HIS A O 1
ATOM 871 N N . PHE A 1 117 ? 1.537 -6.157 -15.525 1.00 69.69 117 PHE A N 1
ATOM 872 C CA . PHE A 1 117 ? 1.506 -5.453 -16.808 1.00 69.69 117 PHE A CA 1
ATOM 873 C C . PHE A 1 117 ? 1.990 -6.284 -18.011 1.00 69.69 117 PHE A C 1
ATOM 875 O O . PHE A 1 117 ? 1.667 -5.920 -19.138 1.00 69.69 117 PHE A O 1
ATOM 882 N N . ALA A 1 118 ? 2.680 -7.418 -17.824 1.00 59.22 118 ALA A N 1
ATOM 883 C CA . ALA A 1 118 ? 3.135 -8.268 -18.938 1.00 59.22 118 ALA A CA 1
ATOM 884 C C . ALA A 1 118 ? 2.040 -9.177 -19.529 1.00 59.22 118 ALA A C 1
ATOM 886 O O . ALA A 1 118 ? 2.261 -9.822 -20.547 1.00 59.22 118 ALA A O 1
ATOM 887 N N . SER A 1 119 ? 0.854 -9.240 -18.916 1.00 54.31 119 SER A N 1
ATOM 888 C CA . SER A 1 119 ? -0.214 -10.178 -19.304 1.00 54.31 119 SER A CA 1
ATOM 889 C C . SER A 1 119 ? -1.512 -9.503 -19.757 1.00 54.31 119 SER A C 1
ATOM 891 O O . SER A 1 119 ? -2.556 -10.144 -19.789 1.00 54.31 119 SER A O 1
ATOM 893 N N . GLY A 1 120 ? -1.492 -8.197 -20.053 1.00 54.44 120 GLY A N 1
ATOM 894 C CA . GLY A 1 120 ? -2.710 -7.456 -20.418 1.00 54.44 120 GLY A CA 1
ATOM 895 C C . GLY A 1 120 ? -3.770 -7.389 -19.305 1.00 54.44 120 GLY A C 1
ATOM 896 O O . GLY A 1 120 ? -4.843 -6.838 -19.528 1.00 54.44 120 GLY A O 1
ATOM 897 N N . LYS A 1 121 ? -3.466 -7.905 -18.100 1.00 55.84 121 LYS A N 1
ATOM 898 C CA . LYS A 1 121 ? -4.343 -7.885 -16.915 1.00 55.84 121 LYS A CA 1
ATOM 899 C C . LYS A 1 121 ? -4.753 -6.470 -16.523 1.00 55.84 121 LYS A C 1
ATOM 901 O O . LYS A 1 121 ? -5.864 -6.253 -16.054 1.00 55.84 121 LYS A O 1
ATOM 906 N N . VAL A 1 122 ? -3.861 -5.504 -16.726 1.00 61.19 122 VAL A N 1
ATOM 907 C CA . VAL A 1 122 ? -4.180 -4.082 -16.620 1.00 61.19 122 VAL A CA 1
ATOM 908 C C . VAL A 1 122 ? -4.566 -3.567 -18.007 1.00 61.19 122 VAL A C 1
ATOM 910 O O . VAL A 1 122 ? -3.724 -3.094 -18.768 1.00 61.19 122 VAL A O 1
ATOM 913 N N . SER A 1 123 ? -5.852 -3.664 -18.340 1.00 58.88 123 SER A N 1
ATOM 914 C CA . SER A 1 123 ? -6.428 -3.077 -19.554 1.00 58.88 123 SER A CA 1
ATOM 915 C C . SER A 1 123 ? -7.042 -1.701 -19.271 1.00 58.88 123 SER A C 1
ATOM 917 O O . SER A 1 123 ? -7.559 -1.456 -18.184 1.00 58.88 123 SER A O 1
ATOM 919 N N . GLY A 1 124 ? -7.018 -0.793 -20.250 1.00 68.50 124 GLY A N 1
ATOM 920 C CA . GLY A 1 124 ? -7.756 0.479 -20.185 1.00 68.50 124 GLY A CA 1
ATOM 921 C C . GLY A 1 124 ? -7.069 1.633 -19.441 1.00 68.50 124 GLY A C 1
ATOM 922 O O . GLY A 1 124 ? -7.598 2.743 -19.429 1.00 68.50 124 GLY A O 1
ATOM 923 N N . LEU A 1 125 ? -5.875 1.436 -18.866 1.00 74.75 125 LEU A N 1
ATOM 924 C CA . LEU A 1 125 ? -5.084 2.548 -18.326 1.00 74.75 125 LEU A CA 1
ATOM 925 C C . LEU A 1 125 ? -4.256 3.226 -19.417 1.00 74.75 125 LEU A C 1
ATOM 927 O O . LEU A 1 125 ? -3.491 2.573 -20.128 1.00 74.75 125 LEU A O 1
ATOM 931 N N . THR A 1 126 ? -4.322 4.556 -19.476 1.00 85.00 126 THR A N 1
ATOM 932 C CA . THR A 1 126 ? -3.403 5.353 -20.298 1.00 85.00 126 THR A CA 1
ATOM 933 C C . THR A 1 126 ? -1.963 5.186 -19.811 1.00 85.00 126 THR A C 1
ATOM 935 O O . THR A 1 126 ? -1.721 5.007 -18.615 1.00 85.00 126 THR A O 1
ATOM 938 N N . LEU A 1 127 ? -0.980 5.333 -20.706 1.00 85.88 127 LEU A N 1
ATOM 939 C CA . LEU A 1 127 ? 0.442 5.262 -20.335 1.00 85.88 127 LEU A CA 1
ATOM 940 C C . LEU A 1 127 ? 0.815 6.235 -19.202 1.00 85.88 127 LEU A C 1
ATOM 942 O O . LEU A 1 127 ? 1.657 5.911 -18.372 1.00 85.88 127 LEU A O 1
ATOM 946 N N . GLN A 1 128 ? 0.155 7.398 -19.126 1.00 89.00 128 GLN A N 1
ATOM 947 C CA . GLN A 1 128 ? 0.301 8.343 -18.013 1.00 89.00 128 GLN A CA 1
ATOM 948 C C . GLN A 1 128 ? -0.100 7.702 -16.676 1.00 89.00 128 GLN A C 1
ATOM 950 O O . GLN A 1 128 ? 0.678 7.739 -15.724 1.00 89.00 128 GLN A O 1
ATOM 955 N N . LYS A 1 129 ? -1.288 7.088 -16.606 1.00 81.62 129 LYS A N 1
ATOM 956 C CA . LYS A 1 129 ? -1.799 6.448 -15.384 1.00 81.62 129 LYS A CA 1
ATOM 957 C C . LYS A 1 129 ? -0.981 5.223 -14.990 1.00 81.62 129 LYS A C 1
ATOM 959 O O . LYS A 1 129 ? -0.719 5.027 -13.809 1.00 81.62 129 LYS A O 1
ATOM 964 N N . GLN A 1 130 ? -0.500 4.457 -15.967 1.00 85.44 130 GLN A N 1
ATOM 965 C CA . GLN A 1 130 ? 0.430 3.356 -15.714 1.00 85.44 130 GLN A CA 1
ATOM 966 C C . GLN A 1 130 ? 1.742 3.859 -15.093 1.00 85.44 130 GLN A C 1
ATOM 968 O O . GLN A 1 130 ? 2.185 3.318 -14.083 1.00 85.44 130 GLN A O 1
ATOM 973 N N . THR A 1 131 ? 2.340 4.926 -15.643 1.00 89.50 131 THR A N 1
ATOM 974 C CA . THR A 1 131 ? 3.563 5.525 -15.082 1.00 89.50 131 THR A CA 1
ATOM 975 C C . THR A 1 131 ? 3.342 6.038 -13.654 1.00 89.50 131 THR A C 1
ATOM 977 O O . THR A 1 131 ? 4.193 5.816 -12.795 1.00 89.50 131 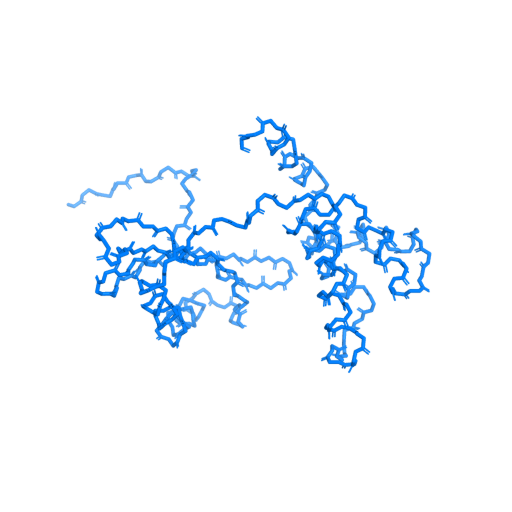THR A O 1
ATOM 980 N N . GLU A 1 132 ? 2.208 6.690 -13.375 1.00 84.75 132 GLU A N 1
ATOM 981 C CA . GLU A 1 132 ? 1.856 7.155 -12.024 1.00 84.75 132 GLU A CA 1
ATOM 982 C C . GLU A 1 132 ? 1.787 5.995 -11.019 1.00 84.75 132 GLU A C 1
ATOM 984 O O . GLU A 1 132 ? 2.388 6.079 -9.945 1.00 84.75 132 GLU A O 1
ATOM 989 N N . SER A 1 133 ? 1.108 4.901 -11.376 1.00 82.75 133 SER A N 1
ATOM 990 C CA . SER A 1 133 ? 0.978 3.715 -10.522 1.00 82.75 133 SER A CA 1
ATOM 991 C C . SER A 1 133 ? 2.315 3.007 -10.294 1.00 82.75 133 SER A C 1
ATOM 993 O O . SER A 1 133 ? 2.669 2.720 -9.150 1.00 82.75 133 SER A O 1
ATOM 995 N N . LEU A 1 134 ? 3.102 2.788 -11.354 1.00 87.62 134 LEU A N 1
ATOM 996 C CA . LEU A 1 134 ? 4.421 2.159 -11.244 1.00 87.62 134 LEU A CA 1
ATOM 997 C C . LEU A 1 134 ? 5.374 2.990 -10.380 1.00 87.62 134 LEU A C 1
ATOM 999 O O . LEU A 1 134 ? 6.080 2.445 -9.534 1.00 87.62 134 LEU A O 1
ATOM 1003 N N . PHE A 1 135 ? 5.364 4.317 -10.530 1.00 87.44 135 PHE A N 1
ATOM 1004 C CA . PHE A 1 135 ? 6.228 5.189 -9.738 1.00 87.44 135 PHE A CA 1
ATOM 1005 C C . PHE A 1 135 ? 5.859 5.185 -8.247 1.00 87.44 135 PHE A C 1
ATOM 1007 O O . PHE A 1 135 ? 6.743 5.254 -7.389 1.00 87.44 135 PHE A O 1
ATOM 1014 N N . LYS A 1 136 ? 4.569 5.062 -7.911 1.00 80.56 136 LYS A N 1
ATOM 1015 C CA . LYS A 1 136 ? 4.118 4.896 -6.521 1.00 80.56 136 LYS A CA 1
ATOM 1016 C C . LYS A 1 136 ? 4.560 3.573 -5.922 1.00 80.56 136 LYS A C 1
ATOM 1018 O O . LYS A 1 136 ? 5.108 3.580 -4.826 1.00 80.56 136 LYS A O 1
ATOM 1023 N N . MET A 1 137 ? 4.376 2.475 -6.654 1.00 82.56 137 MET A N 1
ATOM 1024 C CA . MET A 1 137 ? 4.821 1.147 -6.227 1.00 82.56 137 MET A CA 1
ATOM 1025 C C . MET A 1 137 ? 6.331 1.137 -5.968 1.00 82.56 137 MET A C 1
ATOM 1027 O O . MET A 1 137 ? 6.780 0.710 -4.910 1.00 82.56 137 MET A O 1
ATOM 1031 N N . ALA A 1 138 ? 7.113 1.720 -6.878 1.00 84.88 138 ALA A N 1
ATOM 1032 C CA . ALA A 1 138 ? 8.556 1.827 -6.709 1.00 84.88 138 ALA A CA 1
ATOM 1033 C C . ALA A 1 138 ? 8.959 2.733 -5.531 1.00 84.88 138 ALA A C 1
ATOM 1035 O O . ALA A 1 138 ? 9.979 2.502 -4.891 1.00 84.88 138 ALA A O 1
ATOM 1036 N N . THR A 1 139 ? 8.166 3.768 -5.231 1.00 79.75 139 THR A N 1
ATOM 1037 C CA . THR A 1 139 ? 8.381 4.632 -4.059 1.00 79.75 139 THR A CA 1
ATOM 1038 C C . THR A 1 139 ? 8.080 3.890 -2.759 1.00 79.75 139 THR A C 1
ATOM 1040 O O . THR A 1 139 ? 8.807 4.074 -1.788 1.00 79.75 139 THR A O 1
ATOM 1043 N N . PHE A 1 140 ? 7.037 3.056 -2.740 1.00 76.00 140 PHE A N 1
ATOM 1044 C CA . PHE A 1 140 ? 6.681 2.220 -1.593 1.00 76.00 140 PHE A CA 1
ATOM 1045 C C . PHE A 1 140 ? 7.754 1.164 -1.307 1.00 76.00 140 PHE A C 1
ATOM 1047 O O . PHE A 1 140 ? 8.198 1.046 -0.175 1.00 76.00 140 PHE A O 1
ATOM 1054 N N . LEU A 1 141 ? 8.242 0.485 -2.349 1.00 79.19 141 LEU A N 1
ATOM 1055 C CA . LEU A 1 141 ? 9.363 -0.461 -2.266 1.00 79.19 141 LEU A CA 1
ATOM 1056 C C . LEU A 1 141 ? 10.733 0.226 -2.130 1.00 79.19 141 LEU A C 1
ATOM 1058 O O . LEU A 1 141 ? 11.763 -0.442 -2.102 1.00 79.19 141 LEU A O 1
ATOM 1062 N N . GLU A 1 142 ? 10.758 1.561 -2.081 1.00 76.75 142 GLU A N 1
ATOM 1063 C CA . GLU A 1 142 ? 11.965 2.373 -1.911 1.00 76.75 142 GLU A CA 1
ATOM 1064 C C . GLU A 1 142 ? 13.073 2.072 -2.937 1.00 76.75 142 GLU A C 1
ATOM 1066 O O . GLU A 1 142 ? 14.270 2.110 -2.645 1.00 76.75 142 GLU A O 1
ATOM 1071 N N . VAL A 1 143 ? 12.673 1.825 -4.182 1.00 81.06 143 VAL A N 1
ATOM 1072 C CA . VAL A 1 143 ? 13.581 1.593 -5.306 1.00 81.06 143 VAL A CA 1
ATOM 1073 C C . VAL A 1 143 ? 14.391 2.865 -5.589 1.00 81.06 143 VAL A C 1
ATOM 1075 O O . VAL A 1 143 ? 13.857 3.982 -5.633 1.00 81.06 143 VAL A O 1
ATOM 1078 N N . LEU A 1 144 ? 15.707 2.720 -5.783 1.00 80.69 144 LEU A N 1
ATOM 1079 C CA . LEU A 1 144 ? 16.608 3.860 -6.000 1.00 80.69 144 LEU A CA 1
ATOM 1080 C C . LEU A 1 144 ? 16.474 4.478 -7.396 1.00 80.69 144 LEU A C 1
ATOM 1082 O O . LEU A 1 144 ? 16.452 5.703 -7.516 1.00 80.69 144 LEU A O 1
ATOM 1086 N N . THR A 1 145 ? 16.349 3.651 -8.436 1.00 85.19 145 THR A N 1
ATOM 1087 C CA . THR A 1 145 ? 16.366 4.066 -9.852 1.00 85.19 145 THR A CA 1
ATOM 1088 C C . THR A 1 145 ? 15.059 3.745 -10.597 1.00 85.19 145 THR A C 1
ATOM 1090 O O . THR A 1 145 ? 15.085 3.223 -11.714 1.00 85.19 145 THR A O 1
ATOM 1093 N N . PRO A 1 146 ? 13.882 4.098 -10.043 1.00 87.50 146 PRO A N 1
ATOM 1094 C CA . PRO A 1 146 ? 12.595 3.634 -10.557 1.00 87.50 146 PRO A CA 1
ATOM 1095 C C . PRO A 1 146 ? 12.292 4.138 -11.972 1.00 87.50 146 PRO A C 1
ATOM 1097 O O . PRO A 1 146 ? 11.685 3.428 -12.763 1.00 87.50 146 PRO A O 1
ATOM 1100 N N . VAL A 1 147 ? 12.746 5.345 -12.329 1.00 92.00 147 VAL A N 1
ATOM 1101 C CA . VAL A 1 147 ? 12.490 5.949 -13.649 1.00 92.00 147 VAL A CA 1
ATOM 1102 C C . VAL A 1 147 ? 13.106 5.116 -14.773 1.00 92.00 147 VAL A C 1
ATOM 1104 O O . VAL A 1 147 ? 12.459 4.902 -15.794 1.00 92.00 147 VAL A O 1
ATOM 1107 N N . LYS A 1 148 ? 14.332 4.611 -14.577 1.00 91.62 148 LYS A N 1
ATOM 1108 C CA . LYS A 1 148 ? 15.031 3.796 -15.578 1.00 91.62 148 LYS A CA 1
ATOM 1109 C C . LYS A 1 148 ? 14.318 2.461 -15.791 1.00 91.62 148 LYS A C 1
ATOM 1111 O O . LYS A 1 148 ? 14.093 2.084 -16.936 1.00 91.62 148 LYS A O 1
ATOM 1116 N N . LEU A 1 149 ? 13.912 1.808 -14.702 1.00 89.38 149 LEU A N 1
ATOM 1117 C CA . LEU A 1 149 ? 13.193 0.532 -14.747 1.00 89.38 149 LEU A CA 1
ATOM 1118 C C . LEU A 1 149 ? 11.826 0.676 -15.430 1.00 89.38 149 LEU A C 1
ATOM 1120 O O . LEU A 1 149 ? 11.479 -0.110 -16.307 1.00 89.38 149 LEU A O 1
ATOM 1124 N N . ILE A 1 150 ? 11.081 1.739 -15.107 1.00 91.62 150 ILE A N 1
ATOM 1125 C CA . ILE A 1 150 ? 9.792 2.037 -15.750 1.00 91.62 150 ILE A CA 1
ATOM 1126 C C . ILE A 1 150 ? 9.975 2.336 -17.241 1.00 91.62 150 ILE A C 1
ATOM 1128 O O . ILE A 1 150 ? 9.185 1.869 -18.057 1.00 91.62 150 ILE A O 1
ATOM 1132 N N . ALA A 1 151 ? 11.003 3.107 -17.607 1.00 92.00 151 ALA A N 1
ATOM 1133 C CA . ALA A 1 151 ? 11.297 3.442 -18.999 1.00 92.00 151 ALA A CA 1
ATOM 1134 C C . ALA A 1 151 ? 11.615 2.191 -19.829 1.00 92.00 151 ALA A C 1
ATOM 1136 O O . ALA A 1 151 ? 11.062 2.023 -20.915 1.00 92.00 151 ALA A O 1
ATOM 1137 N N . GLN A 1 152 ? 12.447 1.294 -19.287 1.00 91.00 152 GLN A N 1
ATOM 1138 C CA . GLN A 1 152 ? 12.766 0.005 -19.905 1.00 91.00 152 GLN A CA 1
ATOM 1139 C C . GLN A 1 152 ? 11.512 -0.852 -20.086 1.00 91.00 152 GLN A C 1
ATOM 1141 O O . GLN A 1 152 ? 11.264 -1.349 -21.180 1.00 91.00 152 GLN A O 1
ATOM 1146 N N . PHE A 1 153 ? 10.689 -0.963 -19.044 1.00 88.50 153 PHE A N 1
ATOM 1147 C CA . PHE A 1 153 ? 9.462 -1.751 -19.085 1.00 88.50 153 PHE A CA 1
ATOM 1148 C C . PHE A 1 153 ? 8.440 -1.227 -20.100 1.00 88.50 153 PHE A C 1
ATOM 1150 O O . PHE A 1 153 ? 7.900 -1.986 -20.898 1.00 88.50 153 PHE A O 1
ATOM 1157 N N . GLN A 1 154 ? 8.189 0.084 -20.094 1.00 88.88 154 GLN A N 1
ATOM 1158 C CA . GLN A 1 154 ? 7.239 0.726 -21.006 1.00 88.88 154 GLN A CA 1
ATOM 1159 C C . GLN A 1 154 ? 7.803 0.934 -22.421 1.00 88.88 154 GLN A C 1
ATOM 1161 O O . GLN A 1 154 ? 7.081 1.443 -23.274 1.00 88.88 154 GLN A O 1
ATOM 1166 N N . GLN A 1 155 ? 9.074 0.588 -22.659 1.00 89.25 155 GLN A N 1
ATOM 1167 C CA . GLN A 1 155 ? 9.790 0.794 -23.923 1.00 89.25 155 GLN A CA 1
ATOM 1168 C C . GLN A 1 155 ? 9.730 2.250 -24.421 1.00 89.25 155 GLN A C 1
ATOM 1170 O O . GLN A 1 155 ? 9.515 2.529 -25.599 1.00 89.25 155 GLN A O 1
ATOM 1175 N N . VAL A 1 156 ? 9.918 3.206 -23.508 1.00 90.81 156 VAL A N 1
ATOM 1176 C CA . VAL A 1 156 ? 9.947 4.647 -23.813 1.00 90.81 156 VAL A CA 1
ATOM 1177 C C . VAL A 1 156 ? 11.230 5.289 -23.296 1.00 90.81 156 VAL A C 1
ATOM 1179 O O . VAL A 1 156 ? 11.906 4.758 -22.419 1.00 90.81 156 VAL A O 1
ATOM 1182 N N . GLY A 1 157 ? 11.562 6.479 -23.800 1.00 93.19 157 GLY A N 1
ATOM 1183 C CA . GLY A 1 157 ? 12.701 7.242 -23.290 1.00 93.19 157 GLY A CA 1
ATOM 1184 C C . GLY A 1 157 ? 12.518 7.675 -21.828 1.00 93.19 157 GLY A C 1
ATOM 1185 O O . GLY A 1 157 ? 11.418 8.045 -21.411 1.00 93.19 157 GLY A O 1
ATOM 1186 N N . VAL A 1 158 ? 13.617 7.715 -21.065 1.00 94.38 158 VAL A N 1
ATOM 1187 C CA . VAL A 1 158 ? 13.643 8.163 -19.655 1.00 94.38 158 VAL A CA 1
ATOM 1188 C C . VAL A 1 158 ? 12.978 9.534 -19.483 1.00 94.38 158 VAL A C 1
ATOM 1190 O O . VAL A 1 158 ? 12.095 9.677 -18.640 1.00 94.38 158 VAL A O 1
ATOM 1193 N N . GLY A 1 159 ? 13.291 10.506 -20.348 1.00 93.19 159 GLY A N 1
ATOM 1194 C CA . GLY A 1 159 ? 12.690 11.847 -20.295 1.00 93.19 159 GLY A CA 1
ATOM 1195 C C . GLY A 1 159 ? 11.167 11.863 -20.493 1.00 93.19 159 GLY A C 1
ATOM 1196 O O . GLY A 1 159 ? 10.469 12.721 -19.954 1.00 93.19 159 GLY A O 1
ATOM 1197 N N . THR A 1 160 ? 10.609 10.870 -21.198 1.00 92.88 160 THR A N 1
ATOM 1198 C CA . THR A 1 160 ? 9.149 10.715 -21.317 1.00 92.88 160 THR A CA 1
ATOM 1199 C C . THR A 1 160 ? 8.540 10.308 -19.978 1.00 92.88 160 THR A C 1
ATOM 1201 O O . THR A 1 160 ? 7.514 10.857 -19.572 1.00 92.88 160 THR A O 1
ATOM 1204 N N . VAL A 1 161 ? 9.174 9.376 -19.263 1.00 93.88 161 VAL A N 1
ATOM 1205 C CA . VAL A 1 161 ? 8.744 8.960 -17.920 1.00 93.88 161 VAL A CA 1
ATOM 1206 C C . VAL A 1 161 ? 8.863 10.126 -16.938 1.00 93.88 161 VAL A C 1
ATOM 1208 O O . VAL A 1 161 ? 7.925 10.381 -16.186 1.00 93.88 161 VAL A O 1
ATOM 1211 N N . GLU A 1 162 ? 9.954 10.892 -16.985 1.00 94.38 162 GLU A N 1
ATOM 1212 C CA . GLU A 1 162 ? 10.147 12.082 -16.143 1.00 94.38 162 GLU A CA 1
ATOM 1213 C C . GLU A 1 162 ? 9.065 13.140 -16.372 1.00 94.38 162 GLU A C 1
ATOM 1215 O O . GLU A 1 162 ? 8.467 13.624 -15.410 1.00 94.38 162 GLU A O 1
ATOM 1220 N N . SER A 1 163 ? 8.740 13.439 -17.633 1.00 94.62 163 SER A N 1
ATOM 1221 C CA . SER A 1 163 ? 7.660 14.366 -17.987 1.00 94.62 163 SER A CA 1
ATOM 1222 C C . SER A 1 163 ? 6.299 13.888 -17.463 1.00 94.62 163 SER A C 1
ATOM 1224 O O . SER A 1 163 ? 5.525 14.662 -16.890 1.00 94.62 163 SER A O 1
ATOM 1226 N N . ARG A 1 164 ? 6.002 12.587 -17.585 1.00 94.19 164 ARG A N 1
ATOM 1227 C CA . ARG A 1 164 ? 4.780 11.984 -17.026 1.00 94.19 164 ARG A CA 1
ATOM 1228 C C . ARG A 1 164 ? 4.747 12.093 -15.503 1.00 94.19 164 ARG A C 1
ATOM 1230 O O . ARG A 1 164 ? 3.714 12.473 -14.954 1.00 94.19 164 ARG A O 1
ATOM 1237 N N . ILE A 1 165 ? 5.867 11.846 -14.823 1.00 92.06 165 ILE A N 1
ATOM 1238 C CA . ILE A 1 165 ? 5.978 12.017 -13.368 1.00 92.06 165 ILE A CA 1
ATOM 1239 C C . ILE A 1 165 ? 5.772 13.483 -12.977 1.00 92.06 165 ILE A C 1
ATOM 1241 O O . ILE A 1 165 ? 5.064 13.766 -12.013 1.00 92.06 165 ILE A O 1
ATOM 1245 N N . GLN A 1 166 ? 6.352 14.427 -13.717 1.00 91.81 166 GLN A N 1
ATOM 1246 C CA . GLN A 1 166 ? 6.196 15.857 -13.461 1.00 91.81 166 GLN A CA 1
ATOM 1247 C C . GLN A 1 166 ? 4.735 16.298 -13.602 1.00 91.81 166 GLN A C 1
ATOM 1249 O O . GLN A 1 166 ? 4.223 16.980 -12.715 1.00 91.81 166 GLN A O 1
ATOM 1254 N N . ARG A 1 167 ? 4.036 15.844 -14.650 1.00 89.75 167 ARG A N 1
ATOM 1255 C CA . ARG A 1 167 ? 2.588 16.066 -14.802 1.00 89.75 167 ARG A CA 1
ATOM 1256 C C . ARG A 1 167 ? 1.789 15.440 -13.660 1.00 89.75 167 ARG A C 1
ATOM 1258 O O . ARG A 1 167 ? 0.921 16.103 -13.103 1.00 89.75 167 ARG A O 1
ATOM 1265 N N . GLY A 1 168 ? 2.132 14.216 -13.258 1.00 85.50 168 GLY A N 1
ATOM 1266 C CA . GLY A 1 168 ? 1.521 13.544 -12.108 1.00 85.50 168 GLY A CA 1
ATOM 1267 C C . GLY A 1 168 ? 1.748 14.292 -10.789 1.00 85.50 168 GLY A C 1
ATOM 1268 O O . GLY A 1 168 ? 0.869 14.335 -9.939 1.00 85.50 168 GLY A O 1
ATOM 1269 N N . ARG A 1 169 ? 2.904 14.939 -10.606 1.00 86.62 169 ARG A N 1
ATOM 1270 C CA . ARG A 1 169 ? 3.161 15.804 -9.441 1.00 86.62 169 ARG A CA 1
ATOM 1271 C C . ARG A 1 169 ? 2.339 17.085 -9.483 1.00 86.62 169 ARG A C 1
ATOM 1273 O O . ARG A 1 169 ? 1.833 17.507 -8.448 1.00 86.62 169 ARG A O 1
ATOM 1280 N N . ALA A 1 170 ? 2.213 17.697 -10.660 1.00 83.69 170 ALA A N 1
ATOM 1281 C CA . ALA A 1 170 ? 1.432 18.916 -10.843 1.00 83.69 170 ALA A CA 1
ATOM 1282 C C . ALA A 1 170 ? -0.062 18.687 -10.563 1.00 83.69 170 ALA A C 1
ATOM 1284 O O . ALA A 1 170 ? -0.696 19.527 -9.936 1.00 83.69 170 ALA A O 1
ATOM 1285 N N . SER A 1 171 ? -0.602 17.526 -10.949 1.00 80.31 171 SER A N 1
ATOM 1286 C CA . SER A 1 171 ? -1.991 17.138 -10.663 1.00 80.31 171 SER A CA 1
ATOM 1287 C C . SER A 1 171 ? -2.216 16.610 -9.241 1.00 80.31 171 SER A C 1
ATOM 1289 O O . SER A 1 171 ? -3.342 16.277 -8.883 1.00 80.31 171 SER A O 1
ATOM 1291 N N . GLY A 1 172 ? -1.158 16.481 -8.433 1.00 76.19 172 GLY A N 1
ATOM 1292 C CA . GLY A 1 172 ? -1.209 15.855 -7.109 1.00 76.19 172 GLY A CA 1
ATOM 1293 C C . GLY A 1 172 ? -1.305 14.326 -7.137 1.00 76.19 172 GLY A C 1
ATOM 1294 O O . GLY A 1 172 ? -1.317 13.697 -6.079 1.00 76.19 172 GLY A O 1
ATOM 1295 N N . ALA A 1 173 ? -1.343 13.707 -8.320 1.00 71.75 173 ALA A N 1
ATOM 1296 C CA . ALA A 1 173 ? -1.412 12.261 -8.468 1.00 71.75 173 ALA A CA 1
ATOM 1297 C C . ALA A 1 173 ? -0.154 11.547 -7.949 1.00 71.75 173 ALA A C 1
ATOM 1299 O O . ALA A 1 173 ? -0.251 10.413 -7.488 1.00 71.75 173 ALA A O 1
ATOM 1300 N N . ILE A 1 174 ? 1.012 12.198 -7.984 1.00 77.31 174 ILE A N 1
ATOM 1301 C CA . ILE A 1 174 ? 2.275 11.722 -7.403 1.00 77.31 174 ILE A CA 1
ATOM 1302 C C . ILE A 1 174 ? 2.733 12.715 -6.322 1.00 77.31 174 ILE A C 1
ATOM 1304 O O . ILE A 1 174 ? 2.729 13.922 -6.577 1.00 77.31 174 ILE A O 1
ATOM 1308 N N . PRO A 1 175 ? 3.197 12.253 -5.143 1.00 72.56 175 PRO A N 1
ATOM 1309 C CA . PRO A 1 175 ? 3.741 13.138 -4.117 1.00 72.56 175 PRO A CA 1
ATOM 1310 C C . PRO A 1 175 ? 4.872 14.038 -4.637 1.00 72.56 175 PRO A C 1
ATOM 1312 O O . PRO A 1 175 ? 5.721 13.626 -5.438 1.00 72.56 175 PRO A O 1
ATOM 1315 N N . LYS A 1 176 ? 4.912 15.284 -4.148 1.00 77.38 176 LYS A N 1
ATOM 1316 C CA . LYS A 1 176 ? 5.968 16.248 -4.493 1.00 77.38 176 LYS A CA 1
ATOM 1317 C C . LYS A 1 176 ? 7.348 15.694 -4.121 1.00 77.38 176 LYS A C 1
ATOM 1319 O O . LYS A 1 176 ? 7.512 15.012 -3.111 1.00 77.38 176 LYS A O 1
ATOM 1324 N N . ALA A 1 177 ? 8.361 16.042 -4.915 1.00 70.81 177 ALA A N 1
ATOM 1325 C CA . ALA A 1 177 ? 9.731 15.559 -4.723 1.00 70.81 177 ALA A CA 1
ATOM 1326 C C . ALA A 1 177 ? 10.301 15.886 -3.331 1.00 70.81 177 ALA A C 1
ATOM 1328 O O . ALA A 1 177 ? 11.036 15.079 -2.770 1.00 70.81 177 ALA A O 1
ATOM 1329 N N . SER A 1 178 ? 9.929 17.035 -2.758 1.00 68.44 178 SER A N 1
ATOM 1330 C CA . SER A 1 178 ? 10.316 17.445 -1.404 1.00 68.44 178 SER A CA 1
ATOM 1331 C C . SER A 1 178 ? 9.827 16.471 -0.329 1.00 68.44 178 SER A C 1
ATOM 1333 O O . SER A 1 178 ? 10.590 16.123 0.565 1.00 68.44 178 SER A O 1
ATOM 1335 N N . VAL A 1 179 ? 8.595 15.972 -0.457 1.00 65.75 179 VAL A N 1
ATOM 1336 C CA . VAL A 1 179 ? 7.984 15.018 0.482 1.00 65.75 179 VAL A CA 1
ATOM 1337 C C . VAL A 1 179 ? 8.694 13.667 0.412 1.00 65.75 179 VAL A C 1
ATOM 1339 O O . VAL A 1 179 ? 9.049 13.087 1.434 1.00 65.75 179 VAL A O 1
ATOM 1342 N N . VAL A 1 180 ? 8.974 13.191 -0.805 1.00 64.31 180 VAL A N 1
ATOM 1343 C CA . VAL A 1 180 ? 9.696 11.926 -1.013 1.00 64.31 180 VAL A CA 1
ATOM 1344 C C . VAL A 1 180 ? 11.139 12.025 -0.508 1.00 64.31 180 VAL A C 1
ATOM 1346 O O . VAL A 1 180 ? 11.644 11.090 0.110 1.00 64.31 180 VAL A O 1
ATOM 1349 N N . ARG A 1 181 ? 11.808 13.163 -0.736 1.00 64.75 181 ARG A N 1
ATOM 1350 C CA . ARG A 1 181 ? 13.184 13.400 -0.278 1.00 64.75 181 ARG A CA 1
ATOM 1351 C C . ARG A 1 181 ? 13.271 13.472 1.245 1.00 64.75 181 ARG A C 1
ATOM 1353 O O . ARG A 1 181 ? 14.166 12.855 1.806 1.00 64.75 181 ARG A O 1
ATOM 1360 N N . ALA A 1 182 ? 12.331 14.152 1.901 1.00 62.22 182 ALA A N 1
ATOM 1361 C CA . ALA A 1 182 ? 12.263 14.203 3.360 1.00 62.22 182 ALA A CA 1
ATOM 1362 C C . ALA A 1 182 ? 12.116 12.799 3.969 1.00 62.22 182 ALA A C 1
ATOM 1364 O O . ALA A 1 182 ? 12.861 12.451 4.880 1.00 62.22 182 ALA A O 1
ATOM 1365 N N . LYS A 1 183 ? 11.239 11.957 3.402 1.00 61.47 183 LYS A N 1
ATOM 1366 C CA . LYS A 1 183 ? 11.080 10.562 3.839 1.00 61.47 183 LYS A CA 1
ATOM 1367 C C . LYS A 1 183 ? 12.373 9.751 3.666 1.00 61.47 183 LYS A C 1
ATOM 1369 O O . LYS A 1 183 ? 12.786 9.060 4.587 1.00 61.47 183 LYS A O 1
ATOM 1374 N N . LYS A 1 184 ? 13.054 9.881 2.519 1.00 62.47 184 LYS A N 1
ATOM 1375 C CA . LYS A 1 184 ? 14.329 9.184 2.257 1.00 62.47 184 LYS A CA 1
ATOM 1376 C C . LYS A 1 184 ? 15.461 9.612 3.197 1.00 62.47 184 LYS A C 1
ATOM 1378 O O . LYS A 1 184 ? 16.298 8.786 3.537 1.00 62.47 184 LYS A O 1
ATOM 1383 N N . GLU A 1 185 ? 15.518 10.880 3.594 1.00 61.91 185 GLU A N 1
ATOM 1384 C CA . GLU A 1 185 ? 16.554 11.377 4.511 1.00 61.91 185 GLU A CA 1
ATOM 1385 C C . GLU A 1 185 ? 16.337 10.939 5.967 1.00 61.91 185 GLU A C 1
ATOM 1387 O O . GLU A 1 185 ? 17.317 10.748 6.680 1.00 61.91 185 GLU A O 1
ATOM 1392 N N . LEU A 1 186 ? 15.089 10.736 6.402 1.00 57.34 186 LEU A N 1
ATOM 1393 C CA . LEU A 1 186 ? 14.788 10.140 7.712 1.00 57.34 186 LEU A CA 1
ATOM 1394 C C . LEU A 1 186 ? 15.258 8.679 7.766 1.00 57.34 186 LEU A C 1
ATOM 1396 O O . LEU A 1 186 ? 16.052 8.310 8.626 1.00 57.34 186 LEU A O 1
ATOM 1400 N N . LEU A 1 187 ? 14.917 7.908 6.735 1.00 51.25 187 LEU A N 1
ATOM 1401 C CA . LEU A 1 187 ? 15.257 6.488 6.650 1.00 51.25 187 LEU A CA 1
ATOM 1402 C C . LEU A 1 187 ? 16.763 6.227 6.507 1.00 51.25 187 LEU A C 1
ATOM 1404 O O . LEU A 1 187 ? 17.289 5.290 7.097 1.00 51.25 187 LEU A O 1
ATOM 1408 N N . LYS A 1 188 ? 17.498 7.080 5.778 1.00 55.03 188 LYS A N 1
ATOM 1409 C CA . LYS A 1 188 ? 18.973 7.009 5.721 1.00 55.03 188 LYS A CA 1
ATOM 1410 C C . LYS A 1 188 ? 19.638 7.192 7.086 1.00 55.03 188 LYS A C 1
ATOM 1412 O O . LYS A 1 188 ? 20.773 6.760 7.260 1.00 55.03 188 LYS A O 1
ATOM 1417 N N . LYS A 1 189 ? 18.964 7.859 8.026 1.00 45.38 189 LYS A N 1
ATOM 1418 C CA . LYS A 1 189 ? 19.445 8.058 9.397 1.00 45.38 189 LYS A CA 1
ATOM 1419 C C . LYS A 1 189 ? 19.033 6.922 10.338 1.00 45.38 189 LYS A C 1
ATOM 1421 O O . LYS A 1 189 ? 19.354 7.002 11.518 1.00 45.38 189 LYS A O 1
ATOM 1426 N N . GLY A 1 190 ? 18.354 5.887 9.836 1.00 36.75 190 GLY A N 1
ATOM 1427 C CA . GLY A 1 190 ? 17.825 4.801 10.660 1.00 36.75 190 GLY A CA 1
ATOM 1428 C C . GLY A 1 190 ? 16.684 5.239 11.585 1.00 36.75 190 GLY A C 1
ATOM 1429 O O . GLY A 1 190 ? 16.506 4.623 12.631 1.00 36.75 190 GLY A O 1
ATOM 1430 N N . LEU A 1 191 ? 15.962 6.310 11.222 1.00 36.97 191 LEU A N 1
ATOM 1431 C CA . LEU A 1 191 ? 14.783 6.833 11.924 1.00 36.97 191 LEU A CA 1
ATOM 1432 C C . LEU A 1 191 ? 13.504 6.575 11.124 1.00 36.97 191 LEU A C 1
ATOM 1434 O O . LEU A 1 191 ? 13.528 6.786 9.886 1.00 36.97 191 LEU A O 1
#

Foldseek 3Di:
DDPDPDDPPDQDFLDWDDDDFKTKTWDWDDFLQAIKIWIWMWGAAPVRDIATQDTDIGGDPDPDSVVSVVRVVVCCVVPVVVSSVVSSDDPPRHPDPPPDDQVRLLVVLLVVLCVCPVPCVDPDDDLLRNLLVSVVSSLVSVHDPSLVVSCVSVVHDSVVSVVSVVVCCVSRSHPDPVVSVVVVVVVVVVD

Radius of gyration: 19.08 Å; chains: 1; bounding box: 40×38×54 Å

pLDDT: mean 77.23, std 15.9, range [30.45, 94.62]

Sequence (191 aa):
MQEVLRSPLAKRLDLELEHGMVYATAEMKATATGNFCHWFVSGLTVNGLPTMLLDLAVPLSSTNPQAMALEAKAFAETYVFPMAEALLSTPGAGESIPPLGVAERASLFEAHMAHHFASGKVSGLTLQKQTESLFKMATFLEVLTPVKLIAQFQQVGVGTVESRIQRGRASGAIPKASVVRAKKELLKKGL